Protein AF-A0A7S3BP45-F1 (afdb_monomer_lite)

Secondary structure (DSSP, 8-state):
--PPPP--EEE-SSSS-TTS-TTSSEEP---PPPPTTS-EEEEEET-SS-SSTT-EEEEEEEEEE--TT-S-SS-SS--EE-SS--EETT-----EEEEEEEE-SSTTTT-BBEEEEEEETT-S-----TT-SS--STT---S--EEEEEPPTT-SS----EEEETT-PBPTT---S----EEEEEPPP-TTS--

Foldseek 3Di:
DDDPDDWAEAEDDDLAAPLGDGQQAGWDDDDDDDPPQFAEKDKAKQDQAFPAPQKHFPGKGFWKAAQQADQDQPALETDGDHNNIDHDPVGRDTPHYIFFEAEDPAVLGLWRMMMTMIGHGPHPYDDDDPPDQDADDPPDHRRAGAFWWARDDPTHHHHDIDGHHNNNHHGPRIDSDPSRGGYIDGDDDDPPVVD

Radius of gyration: 17.21 Å; chains: 1; bounding box: 50×45×43 Å

Sequence (195 aa):
NNGGPFYPHKAIGGSADDGYVSNAGAVGCSVCAVPANSGAVYVQYGRGSCSDASSTTLYAGWVAGSHYSSEGGGFSTYPCMHPTPQYFTAISSPHSTMYGVEYERAPNSNFDAACSVCQRPAAMQTYVQWGRGSSCSNDHVTLYSGYAAAGGEGNAGRTEMVCVDHTHAGHASNDPANNNGGLFYPHKAIGGSAD

pLDDT: mean 83.54, std 14.3, range [37.78, 98.31]

Organism: NCBI:txid156174

Structure (mmCIF, N/CA/C/O backbone):
data_AF-A0A7S3BP45-F1
#
_entry.id   AF-A0A7S3BP45-F1
#
loop_
_atom_site.group_PDB
_atom_site.id
_atom_site.type_symbol
_atom_site.label_atom_id
_atom_site.label_alt_id
_atom_site.label_comp_id
_atom_site.label_asym_id
_atom_site.label_entity_id
_atom_site.label_seq_id
_atom_site.pdbx_PDB_ins_code
_atom_site.Cartn_x
_atom_site.Cartn_y
_atom_site.Cartn_z
_atom_site.occupancy
_atom_site.B_iso_or_equiv
_atom_site.auth_seq_id
_atom_site.auth_comp_id
_atom_site.auth_asym_id
_atom_site.auth_atom_id
_atom_site.pdbx_PDB_model_num
ATOM 1 N N . ASN A 1 1 ? 4.946 -30.274 -22.712 1.00 37.78 1 ASN A N 1
ATOM 2 C CA . ASN A 1 1 ? 4.609 -29.875 -21.329 1.00 37.78 1 ASN A CA 1
ATOM 3 C C . ASN A 1 1 ? 5.016 -28.426 -21.117 1.00 37.78 1 ASN A C 1
ATOM 5 O O . ASN A 1 1 ? 6.120 -28.182 -20.659 1.00 37.78 1 ASN A O 1
ATOM 9 N N . ASN A 1 2 ? 4.155 -27.478 -21.500 1.00 43.94 2 ASN A N 1
ATOM 10 C CA . ASN A 1 2 ? 4.385 -26.041 -21.314 1.00 43.94 2 ASN A CA 1
ATOM 11 C C . ASN A 1 2 ? 3.571 -25.575 -20.102 1.00 43.94 2 ASN A C 1
ATOM 13 O O . ASN A 1 2 ? 2.448 -25.103 -20.254 1.00 43.94 2 ASN A O 1
ATOM 17 N N . GLY A 1 3 ? 4.099 -25.794 -18.898 1.00 41.94 3 GLY A N 1
ATOM 18 C CA . GLY A 1 3 ? 3.599 -25.108 -17.706 1.00 41.94 3 GLY A CA 1
ATOM 19 C C . GLY A 1 3 ? 4.133 -23.676 -17.692 1.00 41.94 3 GLY A C 1
ATOM 20 O O . GLY A 1 3 ? 5.276 -23.457 -18.093 1.00 41.94 3 GLY A O 1
ATOM 21 N N . GLY A 1 4 ? 3.320 -22.705 -17.268 1.00 47.38 4 GLY A N 1
ATOM 22 C CA . GLY A 1 4 ? 3.773 -21.322 -17.105 1.00 47.38 4 GLY A CA 1
ATOM 23 C C . GLY A 1 4 ? 4.951 -21.261 -16.119 1.00 47.38 4 GLY A C 1
ATOM 24 O O . GLY A 1 4 ? 4.836 -21.822 -15.027 1.00 47.38 4 GLY A O 1
ATOM 25 N N . PRO A 1 5 ? 6.093 -20.656 -16.484 1.00 55.59 5 PRO A N 1
ATOM 26 C CA . PRO A 1 5 ? 7.254 -20.620 -15.606 1.00 55.59 5 PRO A CA 1
ATOM 27 C C . PRO A 1 5 ? 7.033 -19.658 -14.425 1.00 55.59 5 PRO A C 1
ATOM 29 O O . PRO A 1 5 ? 6.575 -18.532 -14.608 1.00 55.59 5 PRO A O 1
ATOM 32 N N . PHE A 1 6 ? 7.383 -20.100 -13.213 1.00 55.75 6 PHE A N 1
ATOM 33 C CA . PHE A 1 6 ? 7.411 -19.267 -12.006 1.00 55.75 6 PHE A CA 1
ATOM 34 C C . PHE A 1 6 ? 8.813 -18.689 -11.807 1.00 55.75 6 PHE A C 1
ATOM 36 O O . PHE A 1 6 ? 9.791 -19.439 -11.801 1.00 55.75 6 PHE A O 1
ATOM 43 N N . TYR A 1 7 ? 8.911 -17.371 -11.611 1.00 59.41 7 TYR A N 1
ATOM 44 C CA . TYR A 1 7 ? 10.184 -16.679 -11.411 1.00 59.41 7 TYR A CA 1
ATOM 45 C C . TYR A 1 7 ? 10.178 -15.831 -10.134 1.00 59.41 7 TYR A C 1
ATOM 47 O O . TYR A 1 7 ? 9.187 -15.160 -9.857 1.00 59.41 7 TYR A O 1
ATOM 55 N N . PRO A 1 8 ? 11.290 -15.807 -9.384 1.00 61.62 8 PRO A N 1
ATOM 56 C CA . PRO A 1 8 ? 11.461 -14.916 -8.243 1.00 61.62 8 PRO A CA 1
ATOM 57 C C . PRO A 1 8 ? 11.594 -13.452 -8.688 1.00 61.62 8 PRO A C 1
ATOM 59 O O . PRO A 1 8 ? 12.102 -13.168 -9.781 1.00 61.62 8 PRO A O 1
ATOM 62 N N . HIS A 1 9 ? 11.164 -12.533 -7.819 1.00 57.44 9 HIS A N 1
ATOM 63 C CA . HIS A 1 9 ? 11.091 -11.101 -8.110 1.00 57.44 9 HIS A CA 1
ATOM 64 C C . HIS A 1 9 ? 12.309 -10.323 -7.599 1.00 57.44 9 HIS A C 1
ATOM 66 O O . HIS A 1 9 ? 12.787 -10.571 -6.493 1.00 57.44 9 HIS A O 1
ATOM 72 N N . LYS A 1 10 ? 12.758 -9.326 -8.362 1.00 64.75 10 LYS A N 1
ATOM 73 C CA . LYS A 1 10 ? 13.627 -8.229 -7.910 1.00 64.75 10 LYS A CA 1
ATOM 74 C C . LYS A 1 10 ? 12.865 -6.913 -7.924 1.00 64.75 10 LYS A C 1
ATOM 76 O O . LYS A 1 10 ? 11.970 -6.745 -8.743 1.00 64.75 10 LYS A O 1
ATOM 81 N N . ALA A 1 11 ? 13.259 -5.966 -7.086 1.00 60.81 11 ALA A N 1
ATOM 82 C CA . ALA A 1 11 ? 12.853 -4.575 -7.256 1.00 60.81 11 ALA A CA 1
ATOM 83 C C . ALA A 1 11 ? 13.803 -3.871 -8.237 1.00 60.81 11 ALA A C 1
ATOM 85 O O . ALA A 1 11 ? 15.011 -4.135 -8.235 1.00 60.81 11 ALA A O 1
ATOM 86 N N . ILE A 1 12 ? 13.259 -3.005 -9.089 1.00 59.34 12 ILE A N 1
ATOM 87 C CA . ILE A 1 12 ? 14.038 -2.066 -9.904 1.00 59.34 12 ILE A CA 1
ATOM 88 C C . ILE A 1 12 ? 13.757 -0.654 -9.381 1.00 59.34 12 ILE A C 1
ATOM 90 O O . ILE A 1 12 ? 12.609 -0.340 -9.082 1.00 59.34 12 ILE A O 1
ATOM 94 N N . GLY A 1 13 ? 14.814 0.154 -9.238 1.00 55.78 13 GLY A N 1
ATOM 95 C CA . GLY A 1 13 ? 14.711 1.552 -8.806 1.00 55.78 13 GLY A CA 1
ATOM 96 C C . GLY A 1 13 ? 13.932 2.424 -9.799 1.00 55.78 13 GLY A C 1
ATOM 97 O O . GLY A 1 13 ? 13.721 2.029 -10.946 1.00 55.78 13 GLY A O 1
ATOM 98 N N . GLY A 1 14 ? 13.506 3.600 -9.346 1.00 62.25 14 GLY A N 1
ATOM 99 C CA . GLY A 1 14 ? 12.509 4.450 -10.002 1.00 62.25 14 GLY A CA 1
ATOM 100 C C . GLY A 1 14 ? 11.419 4.750 -8.979 1.00 62.25 14 GLY A C 1
ATOM 101 O O . GLY A 1 14 ? 11.746 5.193 -7.889 1.00 62.25 14 GLY A O 1
ATOM 102 N N . SER A 1 15 ? 10.171 4.377 -9.265 1.00 56.12 15 SER A N 1
ATOM 103 C CA . SER A 1 15 ? 9.034 4.510 -8.337 1.00 56.12 15 SER A CA 1
ATOM 104 C C . SER A 1 15 ? 9.069 3.577 -7.110 1.00 56.12 15 SER A C 1
ATOM 106 O O . SER A 1 15 ? 8.154 3.564 -6.290 1.00 56.12 15 SER A O 1
ATOM 108 N N . ALA A 1 16 ? 10.089 2.721 -6.998 1.00 59.88 16 ALA A N 1
ATOM 109 C CA . ALA A 1 16 ? 10.316 1.892 -5.818 1.00 59.88 16 ALA A CA 1
ATOM 110 C C . ALA A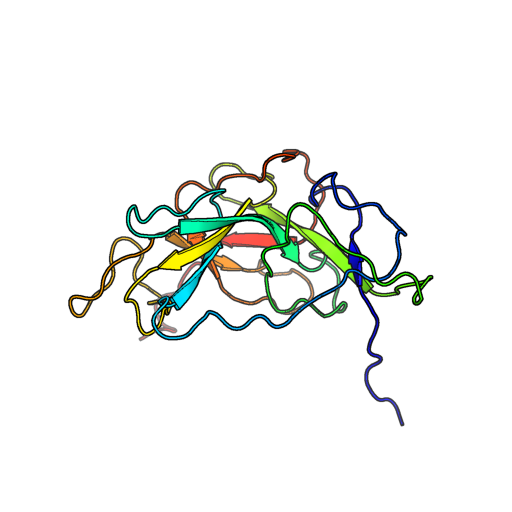 1 16 ? 11.196 2.643 -4.813 1.00 59.88 16 ALA A C 1
ATOM 112 O O . ALA A 1 16 ? 12.146 3.308 -5.214 1.00 59.88 16 ALA A O 1
ATOM 113 N N . ASP A 1 17 ? 10.934 2.467 -3.515 1.00 68.00 17 ASP A N 1
ATOM 114 C CA . ASP A 1 17 ? 11.706 3.135 -2.463 1.00 68.00 17 ASP A CA 1
ATOM 115 C C . ASP A 1 17 ? 13.218 2.861 -2.560 1.00 68.00 17 ASP A C 1
ATOM 117 O O . ASP A 1 17 ? 13.637 1.717 -2.753 1.00 68.00 17 ASP A O 1
ATOM 121 N N . ASP A 1 18 ? 14.032 3.902 -2.355 1.00 67.12 18 ASP A N 1
ATOM 122 C CA . ASP A 1 18 ? 15.502 3.866 -2.447 1.00 67.12 18 ASP A CA 1
ATOM 123 C C . ASP A 1 18 ? 16.178 2.823 -1.533 1.00 67.12 18 ASP A C 1
ATOM 125 O O . ASP A 1 18 ? 17.327 2.434 -1.762 1.00 67.12 18 ASP A O 1
ATOM 129 N N . GLY A 1 19 ? 15.484 2.321 -0.503 1.00 66.94 19 GLY A N 1
ATOM 130 C CA . GLY A 1 19 ? 15.935 1.187 0.304 1.00 66.94 19 GLY A CA 1
ATOM 131 C C . GLY A 1 19 ? 16.028 -0.133 -0.478 1.00 66.94 19 GLY A C 1
ATOM 132 O O . GLY A 1 19 ? 16.655 -1.094 -0.012 1.00 66.94 19 GLY A O 1
ATOM 133 N N . TYR A 1 20 ? 15.436 -0.205 -1.673 1.00 78.00 20 TYR A N 1
ATOM 134 C CA . TYR A 1 20 ? 15.461 -1.374 -2.539 1.00 78.00 20 TYR A CA 1
ATOM 135 C C . TYR A 1 20 ? 16.639 -1.347 -3.518 1.00 78.00 20 TYR A C 1
ATOM 137 O O . TYR A 1 20 ? 16.636 -0.684 -4.552 1.00 78.00 20 TYR A O 1
ATOM 145 N N . VAL A 1 21 ? 17.658 -2.153 -3.222 1.00 71.94 21 VAL A N 1
ATOM 146 C CA . VAL A 1 21 ? 18.857 -2.264 -4.052 1.00 71.94 21 VAL A CA 1
ATOM 147 C C . VAL A 1 21 ? 18.589 -3.178 -5.245 1.00 71.94 21 VAL A C 1
ATOM 149 O O . VAL A 1 21 ? 18.289 -4.369 -5.100 1.00 71.94 21 VAL A O 1
ATOM 152 N N . SER A 1 22 ? 18.758 -2.634 -6.450 1.00 65.12 22 SER A N 1
ATOM 153 C CA . SER A 1 22 ? 18.695 -3.429 -7.677 1.00 65.12 22 SER A CA 1
ATOM 154 C C . SER A 1 22 ? 19.741 -4.559 -7.664 1.00 65.12 22 SER A C 1
ATOM 156 O O . SER A 1 22 ? 20.892 -4.368 -7.281 1.00 65.12 22 SER A O 1
ATOM 158 N N . ASN A 1 23 ? 19.339 -5.761 -8.092 1.00 65.00 23 ASN A N 1
ATOM 159 C CA . ASN A 1 23 ? 20.187 -6.965 -8.174 1.00 65.00 23 ASN A CA 1
ATOM 160 C C . ASN A 1 23 ? 20.722 -7.526 -6.832 1.00 65.00 23 ASN A C 1
ATOM 162 O O . ASN A 1 23 ? 21.659 -8.321 -6.844 1.00 65.00 23 ASN A O 1
ATOM 166 N N . ALA A 1 24 ? 20.109 -7.202 -5.687 1.00 71.81 24 ALA A N 1
ATOM 167 C CA . ALA A 1 24 ? 20.471 -7.772 -4.377 1.00 71.81 24 ALA A CA 1
ATOM 168 C C . ALA A 1 24 ? 20.013 -9.236 -4.147 1.00 71.81 24 ALA A C 1
ATOM 170 O O . ALA A 1 24 ? 20.259 -9.814 -3.088 1.00 71.81 24 ALA A O 1
ATOM 171 N N . GLY A 1 25 ? 19.358 -9.848 -5.137 1.00 80.62 25 GLY A N 1
ATOM 172 C CA . GLY A 1 25 ? 18.754 -11.180 -5.065 1.00 80.62 25 GLY A CA 1
ATOM 173 C C . GLY A 1 25 ? 17.228 -11.120 -5.128 1.00 80.62 25 GLY A C 1
ATOM 174 O O . GLY A 1 25 ? 16.651 -10.083 -5.463 1.00 80.62 25 GLY A O 1
ATOM 175 N N . ALA A 1 26 ? 16.565 -12.238 -4.834 1.00 84.75 26 ALA A N 1
ATOM 176 C CA . ALA A 1 26 ? 15.106 -12.279 -4.786 1.00 84.75 26 ALA A CA 1
ATOM 177 C C . ALA A 1 26 ? 14.578 -11.521 -3.559 1.00 84.75 26 ALA A C 1
ATOM 179 O O . ALA A 1 26 ? 15.075 -11.729 -2.452 1.00 84.75 26 ALA A O 1
ATOM 180 N N . VAL A 1 27 ? 13.562 -10.674 -3.730 1.00 86.00 27 VAL A N 1
ATOM 181 C CA . VAL A 1 27 ? 12.900 -10.010 -2.597 1.00 86.00 27 VAL A CA 1
ATOM 182 C C . VAL A 1 27 ? 12.173 -11.056 -1.754 1.00 86.00 27 VAL A C 1
ATOM 184 O O . VAL A 1 27 ? 11.429 -11.885 -2.279 1.00 86.00 27 VAL A O 1
ATOM 187 N N . GLY A 1 28 ? 12.425 -11.038 -0.446 1.00 88.31 28 GLY A N 1
ATOM 188 C CA . GLY A 1 28 ? 11.827 -11.964 0.505 1.00 88.31 28 GLY A CA 1
ATOM 189 C C . GLY A 1 28 ? 10.359 -11.653 0.792 1.00 88.31 28 GLY A C 1
ATOM 190 O O . GLY A 1 28 ? 9.901 -10.518 0.673 1.00 88.31 28 GLY A O 1
ATOM 191 N N . CYS A 1 29 ? 9.627 -12.674 1.226 1.00 90.88 29 CYS A N 1
ATOM 192 C CA . CYS A 1 29 ? 8.276 -12.542 1.751 1.00 90.88 29 CYS A CA 1
ATOM 193 C C . CYS A 1 29 ? 8.121 -13.398 3.013 1.00 90.88 29 CYS A C 1
ATOM 195 O O . CYS A 1 29 ? 8.890 -14.326 3.267 1.00 90.88 29 CYS A O 1
ATOM 197 N N . SER A 1 30 ? 7.138 -13.069 3.842 1.00 94.19 30 SER A N 1
ATOM 198 C CA . SER A 1 30 ? 6.780 -13.852 5.023 1.00 94.19 3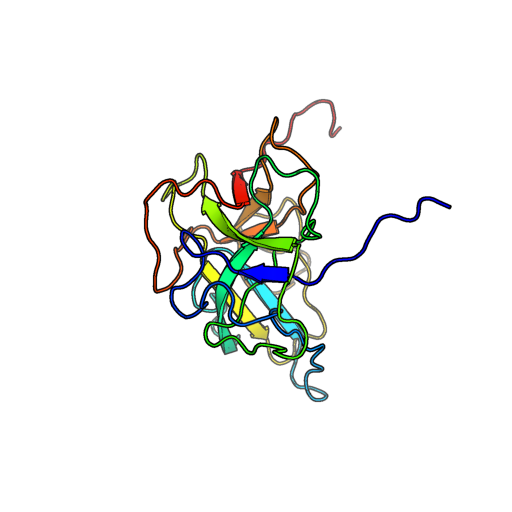0 SER A CA 1
ATOM 199 C C . SER A 1 30 ? 5.278 -13.764 5.240 1.00 94.19 30 SER A C 1
ATOM 201 O O . SER A 1 30 ? 4.690 -12.693 5.107 1.00 94.19 30 SER A O 1
ATOM 203 N N . VAL A 1 31 ? 4.657 -14.896 5.562 1.00 94.25 31 VAL A N 1
ATOM 204 C CA . VAL A 1 31 ? 3.253 -14.938 5.974 1.00 94.25 31 VAL A CA 1
ATOM 205 C C . VAL A 1 31 ? 3.225 -14.791 7.488 1.00 94.25 31 VAL A C 1
ATOM 207 O O . VAL A 1 31 ? 3.692 -15.671 8.210 1.00 94.25 31 VAL A O 1
ATOM 210 N N . CYS A 1 32 ? 2.707 -13.664 7.962 1.00 94.31 32 CYS A N 1
ATOM 211 C CA . CYS A 1 32 ? 2.688 -13.327 9.380 1.00 94.31 32 CYS A CA 1
ATOM 212 C C . CYS A 1 32 ? 1.288 -13.539 9.962 1.00 94.31 32 CYS A C 1
ATOM 214 O O . CYS A 1 32 ? 0.294 -13.119 9.372 1.00 94.31 32 CYS A O 1
ATOM 216 N N . ALA A 1 33 ? 1.217 -14.145 11.146 1.00 93.75 33 ALA A N 1
ATOM 217 C CA . ALA A 1 33 ? -0.000 -14.196 11.947 1.00 93.75 33 ALA A CA 1
ATOM 218 C C . ALA A 1 33 ? 0.059 -13.123 13.039 1.00 93.75 33 ALA A C 1
ATOM 220 O O . ALA A 1 33 ? 1.094 -12.946 13.684 1.00 93.75 33 ALA A O 1
ATOM 221 N N . VAL A 1 34 ? -1.055 -12.430 13.273 1.00 93.12 34 VAL A N 1
ATOM 222 C CA . VAL A 1 34 ? -1.188 -11.570 14.454 1.00 93.12 34 VAL A CA 1
ATOM 223 C C . VAL A 1 34 ? -1.423 -12.421 15.705 1.00 93.12 34 VAL A C 1
ATOM 225 O O . VAL A 1 34 ? -2.083 -13.461 15.612 1.00 93.12 34 VAL A O 1
ATOM 228 N N . PRO A 1 35 ? -0.922 -12.014 16.888 1.00 92.81 35 PRO A N 1
ATOM 229 C CA . PRO A 1 35 ? -1.214 -12.733 18.122 1.00 92.81 35 PRO A CA 1
ATOM 230 C C . PRO A 1 35 ? -2.721 -12.764 18.409 1.00 92.81 35 PRO A C 1
ATOM 232 O O . PRO A 1 35 ? -3.465 -11.846 18.045 1.00 92.81 35 PRO A O 1
ATOM 235 N N . ALA A 1 36 ? -3.176 -13.807 19.107 1.00 91.69 36 ALA A N 1
ATOM 236 C CA . ALA A 1 36 ? -4.581 -13.945 19.482 1.00 91.69 36 ALA A CA 1
ATOM 237 C C . ALA A 1 36 ? -5.097 -12.682 20.196 1.00 91.69 36 ALA A C 1
ATOM 239 O O . ALA A 1 36 ? -4.387 -12.080 21.002 1.00 91.69 36 ALA A O 1
ATOM 240 N N . ASN A 1 37 ? -6.338 -12.287 19.898 1.00 90.50 37 ASN A N 1
ATOM 241 C CA . ASN A 1 37 ? -7.011 -11.113 20.472 1.00 90.50 37 ASN A CA 1
ATOM 242 C C . ASN A 1 37 ? -6.340 -9.754 20.188 1.00 90.50 37 ASN A C 1
ATOM 244 O O . ASN A 1 37 ? -6.695 -8.758 20.813 1.00 90.50 37 ASN A O 1
ATOM 248 N N . SER A 1 38 ? -5.411 -9.678 19.230 1.00 93.12 38 SER A N 1
ATOM 249 C CA . SER A 1 38 ? -4.728 -8.419 18.893 1.00 93.12 38 SER A CA 1
ATOM 250 C C . SER A 1 38 ? -5.483 -7.556 17.872 1.00 93.12 38 SER A C 1
ATOM 252 O O . SER A 1 38 ? -5.073 -6.430 17.593 1.00 93.12 38 SER A O 1
ATOM 254 N N . GLY A 1 39 ? -6.605 -8.050 17.343 1.00 95.12 39 GLY A N 1
ATOM 255 C CA . GLY A 1 39 ? -7.414 -7.369 16.335 1.00 95.12 39 GLY A CA 1
ATOM 256 C C . GLY A 1 39 ? -7.119 -7.837 14.909 1.00 95.12 39 GLY A C 1
ATOM 257 O O . GLY A 1 39 ? -6.590 -8.930 14.711 1.00 95.12 39 GLY A O 1
ATOM 258 N N . ALA A 1 40 ? -7.455 -7.005 13.923 1.00 96.12 40 ALA A N 1
ATOM 259 C CA . ALA A 1 40 ? -7.340 -7.329 12.502 1.00 96.12 40 ALA A CA 1
ATOM 260 C C . ALA A 1 40 ? -6.392 -6.366 11.777 1.00 96.12 40 ALA A C 1
ATOM 262 O O . ALA A 1 40 ? -6.257 -5.201 12.158 1.00 96.12 40 ALA A O 1
ATOM 263 N N . VAL A 1 41 ? -5.743 -6.863 10.722 1.00 97.38 41 VAL A N 1
ATOM 264 C CA . VAL A 1 41 ? -4.811 -6.091 9.889 1.00 97.38 41 VAL A CA 1
ATOM 265 C C . VAL A 1 41 ? -5.490 -5.677 8.590 1.00 97.38 41 VAL A C 1
ATOM 267 O O . VAL A 1 41 ? -6.315 -6.410 8.047 1.00 97.38 41 VAL A O 1
ATOM 270 N N . TYR A 1 42 ? -5.157 -4.492 8.096 1.00 97.44 42 TYR A N 1
ATOM 271 C CA . TYR A 1 42 ? -5.562 -4.013 6.781 1.00 97.44 42 TYR A CA 1
ATOM 272 C C . TYR A 1 42 ? -4.457 -3.168 6.150 1.00 97.44 42 TYR A C 1
ATOM 274 O O . TYR A 1 42 ? -3.582 -2.649 6.842 1.00 97.44 42 TYR A O 1
ATOM 282 N N . VAL A 1 43 ? -4.509 -3.033 4.827 1.00 97.69 43 VAL A N 1
ATOM 283 C CA . VAL A 1 43 ? -3.653 -2.112 4.078 1.00 97.69 43 VAL A CA 1
ATOM 284 C C . VAL A 1 43 ? -4.447 -0.845 3.788 1.00 97.69 43 VAL A C 1
ATOM 286 O O . VAL A 1 43 ? -5.600 -0.906 3.349 1.00 97.69 43 VAL A O 1
ATOM 289 N N . GLN A 1 44 ? -3.829 0.301 4.037 1.00 97.88 44 GLN A N 1
ATOM 290 C CA . GLN A 1 44 ? -4.334 1.599 3.631 1.00 97.88 44 GLN A CA 1
ATOM 291 C C . GLN A 1 44 ? -3.448 2.142 2.512 1.00 97.88 44 GLN A C 1
ATOM 293 O O . GLN A 1 44 ? -2.294 2.505 2.742 1.00 97.88 44 GLN A O 1
ATOM 298 N N . TYR A 1 45 ? -3.987 2.158 1.295 1.00 97.44 45 TYR A N 1
ATOM 299 C CA . TYR A 1 45 ? -3.305 2.690 0.118 1.00 97.44 45 TYR A CA 1
ATOM 300 C C . TYR A 1 45 ? -3.433 4.210 0.071 1.00 97.44 45 TYR A C 1
ATOM 302 O O . TYR A 1 45 ? -4.463 4.767 0.441 1.00 97.44 45 TYR A O 1
ATOM 310 N N . GLY A 1 46 ? -2.383 4.877 -0.387 1.00 95.69 46 GLY A N 1
ATOM 311 C CA . GLY A 1 46 ? -2.295 6.327 -0.497 1.00 95.69 46 GLY A CA 1
ATOM 312 C C . GLY A 1 46 ? -2.149 7.083 0.804 1.00 95.69 46 GLY A C 1
ATOM 313 O O . GLY A 1 46 ? -2.493 8.261 0.876 1.00 95.69 46 GLY A O 1
ATOM 314 N N . ARG A 1 47 ? -1.590 6.425 1.824 1.00 95.88 47 ARG A N 1
ATOM 315 C CA . ARG A 1 47 ? -1.220 7.075 3.077 1.00 95.88 47 ARG A CA 1
ATOM 316 C C . ARG A 1 47 ? -0.049 6.381 3.763 1.00 95.88 47 ARG A C 1
ATOM 318 O O . ARG A 1 47 ? -0.037 5.160 3.886 1.00 95.88 47 ARG A O 1
ATOM 325 N N . GLY A 1 48 ? 0.898 7.173 4.270 1.00 95.50 48 GLY A N 1
ATOM 326 C CA . GLY A 1 48 ? 2.054 6.697 5.044 1.00 95.50 48 GLY A CA 1
ATOM 327 C C . GLY A 1 48 ? 1.776 6.437 6.533 1.00 95.50 48 GLY A C 1
ATOM 328 O O . GLY A 1 48 ? 2.707 6.220 7.299 1.00 95.50 48 GLY A O 1
ATOM 329 N N . SER A 1 49 ? 0.521 6.502 6.976 1.00 96.81 49 SER A N 1
ATOM 330 C CA . SER A 1 49 ? 0.099 6.168 8.340 1.00 96.81 49 SER A CA 1
ATOM 331 C C . SER A 1 49 ? -1.401 5.882 8.386 1.00 96.81 49 SER A C 1
ATOM 333 O O . SER A 1 49 ? -2.157 6.366 7.541 1.00 96.81 49 SER A O 1
ATOM 335 N N . CYS A 1 50 ? -1.842 5.120 9.387 1.00 97.81 50 CYS A N 1
ATOM 336 C CA . CYS A 1 50 ? -3.258 4.788 9.552 1.00 97.81 50 CYS A CA 1
ATOM 337 C C . CYS A 1 50 ? -4.101 6.044 9.808 1.00 97.81 50 CYS A C 1
ATOM 339 O O . CYS A 1 50 ? -3.784 6.834 10.697 1.00 97.81 50 CYS A O 1
ATOM 341 N N . SER A 1 51 ? -5.192 6.218 9.055 1.00 96.81 51 SER A N 1
ATOM 342 C CA . SER A 1 51 ? -6.135 7.329 9.281 1.00 96.81 51 SER A CA 1
ATOM 343 C C . SER A 1 51 ? -6.990 7.130 10.532 1.00 96.81 51 SER A C 1
ATOM 345 O O . SER A 1 51 ? -7.312 8.102 11.214 1.00 96.81 51 SER A O 1
ATOM 347 N N . ASP A 1 52 ? -7.364 5.887 10.842 1.00 96.75 52 ASP A N 1
ATOM 348 C CA . ASP A 1 52 ? -8.116 5.572 12.054 1.00 96.75 52 ASP A CA 1
ATOM 349 C C . ASP A 1 52 ? -7.239 5.750 13.298 1.00 96.75 52 ASP A C 1
ATOM 351 O O . ASP A 1 52 ? -6.234 5.063 13.472 1.00 96.75 52 ASP A O 1
ATOM 355 N N . ALA A 1 53 ? -7.662 6.632 14.204 1.00 95.81 53 ALA A N 1
ATOM 356 C CA . ALA A 1 53 ? -6.918 6.958 15.421 1.00 95.81 53 ALA A CA 1
ATOM 357 C C . ALA A 1 53 ? -6.784 5.777 16.399 1.00 95.81 53 ALA A C 1
ATOM 359 O O . ALA A 1 53 ? -5.914 5.789 17.266 1.00 95.81 53 ALA A O 1
ATOM 360 N N . SER A 1 54 ? -7.653 4.767 16.287 1.00 96.81 54 SER A N 1
ATOM 361 C CA . SER A 1 54 ? -7.560 3.543 17.091 1.00 96.81 54 SER A CA 1
ATOM 362 C C . SER A 1 54 ? -6.645 2.487 16.466 1.00 96.81 54 SER A C 1
ATOM 364 O O . SER A 1 54 ? -6.386 1.465 17.101 1.00 96.81 54 SER A O 1
ATOM 366 N N . SER A 1 55 ? -6.173 2.696 15.238 1.00 97.81 55 SER A N 1
ATOM 367 C CA . SER A 1 55 ? -5.291 1.773 14.534 1.00 97.81 55 SER A CA 1
ATOM 368 C C . SER A 1 55 ? -3.831 2.132 14.767 1.00 97.81 55 SER A C 1
ATOM 370 O O . SER A 1 55 ? -3.442 3.296 14.794 1.00 97.81 55 SER A O 1
ATOM 372 N N . THR A 1 56 ? -2.993 1.111 14.914 1.00 97.62 56 THR A N 1
ATOM 373 C CA . THR A 1 56 ? -1.539 1.274 14.991 1.00 97.62 56 THR A CA 1
ATOM 374 C C . THR A 1 56 ? -0.926 1.010 13.623 1.00 97.62 56 THR A C 1
ATOM 376 O O . THR A 1 56 ? -1.225 -0.005 12.994 1.00 97.62 56 THR A O 1
ATOM 379 N N . THR A 1 57 ? -0.054 1.913 13.169 1.00 98.06 57 THR A N 1
ATOM 380 C CA . THR A 1 57 ? 0.750 1.691 11.959 1.00 98.06 57 THR A CA 1
ATOM 381 C C . THR A 1 57 ? 1.843 0.681 12.287 1.00 98.06 57 THR A C 1
ATOM 383 O O . THR A 1 57 ? 2.703 0.963 13.117 1.00 98.06 57 THR A O 1
ATOM 386 N N . LEU A 1 58 ? 1.796 -0.496 11.661 1.00 97.00 58 LEU A N 1
ATOM 387 C CA . LEU A 1 58 ? 2.832 -1.523 11.798 1.00 97.00 58 LEU A CA 1
ATOM 388 C C . LEU A 1 58 ? 4.073 -1.144 10.993 1.00 97.00 58 LEU A C 1
ATOM 390 O O . LEU A 1 58 ? 5.188 -1.221 11.498 1.00 97.00 58 LEU A O 1
ATOM 394 N N . TYR A 1 59 ? 3.862 -0.708 9.752 1.00 96.94 59 TYR A N 1
ATOM 395 C CA . TYR A 1 59 ? 4.877 -0.075 8.920 1.00 96.94 59 TYR A CA 1
ATOM 396 C C . TYR A 1 59 ? 4.222 0.784 7.837 1.00 96.94 59 TYR A C 1
ATOM 398 O O . TYR A 1 59 ? 3.064 0.575 7.463 1.00 96.94 59 TYR A O 1
ATOM 406 N N . ALA A 1 60 ? 4.992 1.745 7.338 1.00 96.25 60 ALA A N 1
ATOM 407 C CA . ALA A 1 60 ? 4.678 2.552 6.171 1.00 96.25 60 ALA A CA 1
ATOM 408 C C . ALA A 1 60 ? 5.657 2.201 5.055 1.00 96.25 60 ALA A C 1
ATOM 410 O O . ALA A 1 60 ? 6.827 1.951 5.333 1.00 96.25 60 ALA A O 1
ATOM 411 N N . GLY A 1 61 ? 5.189 2.184 3.818 1.00 95.06 61 GLY A N 1
ATOM 412 C CA . GLY A 1 61 ? 5.983 1.756 2.681 1.00 95.06 61 GLY A CA 1
ATOM 413 C C . GLY A 1 61 ? 5.455 2.296 1.365 1.00 95.06 61 GLY A C 1
ATOM 414 O O . GLY A 1 61 ? 4.761 3.314 1.322 1.00 95.06 61 GLY A O 1
ATOM 415 N N . TRP A 1 62 ? 5.791 1.583 0.300 1.00 93.25 62 TRP A N 1
ATOM 416 C CA . TRP A 1 62 ? 5.423 1.904 -1.072 1.00 93.25 62 TRP A CA 1
ATOM 417 C C . TRP A 1 62 ? 4.608 0.765 -1.677 1.00 93.25 62 TRP A C 1
ATOM 419 O O . TRP A 1 62 ? 4.721 -0.396 -1.269 1.00 93.25 62 TRP A O 1
ATOM 429 N N . VAL A 1 63 ? 3.753 1.100 -2.633 1.00 93.06 63 VAL A N 1
ATOM 430 C CA . VAL A 1 63 ? 2.927 0.113 -3.325 1.00 93.06 63 VAL A CA 1
ATOM 431 C C . VAL A 1 63 ? 3.716 -0.464 -4.491 1.00 93.06 63 VAL A C 1
ATOM 433 O O . VAL A 1 63 ? 4.157 0.289 -5.355 1.00 93.06 63 VAL A O 1
ATOM 436 N N . ALA A 1 64 ? 3.859 -1.788 -4.546 1.00 90.06 64 ALA A N 1
ATOM 437 C CA . ALA A 1 64 ? 4.460 -2.451 -5.700 1.00 90.06 64 ALA A CA 1
ATOM 438 C C . ALA A 1 64 ? 3.407 -2.959 -6.693 1.00 90.06 64 ALA A C 1
ATOM 440 O O . ALA A 1 64 ? 2.285 -3.304 -6.327 1.00 90.06 64 ALA A O 1
ATOM 441 N N . GLY A 1 65 ? 3.802 -3.038 -7.958 1.00 86.75 65 GLY A N 1
ATOM 442 C CA . GLY A 1 65 ? 3.024 -3.591 -9.057 1.00 86.75 65 GLY A CA 1
ATOM 443 C C . GLY A 1 65 ? 3.914 -4.025 -10.222 1.00 86.75 65 GLY A C 1
ATOM 444 O O . GLY A 1 65 ? 5.147 -3.963 -10.163 1.00 86.75 65 GLY A O 1
ATOM 445 N N . SER A 1 66 ? 3.287 -4.491 -11.298 1.00 83.19 66 SER A N 1
ATOM 446 C CA . SER A 1 66 ? 3.959 -4.734 -12.577 1.00 83.19 66 SER A CA 1
ATOM 447 C C . SER A 1 66 ? 4.030 -3.454 -13.405 1.00 83.19 66 SER A C 1
ATOM 449 O O . SER A 1 66 ? 3.123 -2.630 -13.339 1.00 83.19 66 SER A O 1
ATOM 451 N N . HIS A 1 67 ? 5.055 -3.331 -14.251 1.00 83.75 67 HIS A N 1
ATOM 452 C CA . HIS A 1 67 ? 5.112 -2.273 -15.261 1.00 83.75 67 HIS A CA 1
ATOM 453 C C . HIS A 1 67 ? 3.848 -2.290 -16.127 1.00 83.75 67 HIS A C 1
ATOM 455 O O . HIS A 1 67 ? 3.414 -3.363 -16.554 1.00 83.75 67 HIS A O 1
ATOM 461 N N . TYR A 1 68 ? 3.291 -1.118 -16.427 1.00 80.19 68 TYR A N 1
ATOM 462 C CA . TYR A 1 68 ? 1.992 -0.971 -17.097 1.00 80.19 68 TYR A CA 1
ATOM 463 C C . TYR A 1 68 ? 1.872 -1.678 -18.460 1.00 80.19 68 TYR A C 1
ATOM 465 O O . TYR A 1 68 ? 0.765 -1.971 -18.906 1.00 80.19 68 TYR A O 1
ATOM 473 N N . SER A 1 69 ? 2.992 -1.951 -19.135 1.00 83.62 69 SER A N 1
ATOM 474 C CA . SER A 1 69 ? 3.040 -2.667 -20.420 1.00 83.62 69 SER A CA 1
ATOM 475 C C . SER A 1 69 ? 3.514 -4.127 -20.330 1.00 83.62 69 SER A C 1
ATOM 477 O O . SER A 1 69 ? 3.717 -4.770 -21.358 1.00 83.62 69 SER A O 1
ATOM 479 N N . SER A 1 70 ? 3.697 -4.676 -19.124 1.00 77.56 70 SER A N 1
ATOM 480 C CA . SER A 1 70 ? 4.115 -6.071 -18.930 1.00 77.56 70 SER A CA 1
ATOM 481 C C . SER A 1 70 ? 2.921 -7.013 -18.743 1.00 77.56 70 SER A C 1
ATOM 483 O O . SER A 1 70 ? 2.124 -6.843 -17.832 1.00 77.56 70 SER A O 1
ATOM 485 N N . GLU A 1 71 ? 2.836 -8.072 -19.553 1.00 70.69 71 GLU A N 1
ATOM 486 C CA . GLU A 1 71 ? 1.792 -9.116 -19.455 1.00 70.69 71 GLU A CA 1
ATOM 487 C C . GLU A 1 71 ? 2.133 -10.247 -18.458 1.00 70.69 71 GLU A C 1
ATOM 489 O O . GLU A 1 71 ? 1.389 -11.219 -18.318 1.00 70.69 71 GLU A O 1
ATOM 494 N N . GLY A 1 72 ? 3.265 -10.145 -17.755 1.00 59.97 72 GLY A N 1
ATOM 495 C CA . GLY A 1 72 ? 3.767 -11.156 -16.826 1.00 59.97 72 GLY A CA 1
ATOM 496 C C . GLY A 1 72 ? 4.587 -10.548 -15.690 1.00 59.97 72 GLY A C 1
ATOM 497 O O . GLY A 1 72 ? 4.902 -9.363 -15.694 1.00 59.97 72 GLY A O 1
ATOM 498 N N . GLY A 1 73 ? 4.941 -11.373 -14.702 1.00 57.81 73 GLY A N 1
ATOM 499 C CA . GLY A 1 73 ? 5.676 -10.931 -13.513 1.00 57.81 73 GLY A CA 1
ATOM 500 C C . GLY A 1 73 ? 4.877 -10.930 -12.209 1.00 57.81 73 GLY A C 1
ATOM 501 O O . GLY A 1 73 ? 5.293 -10.302 -1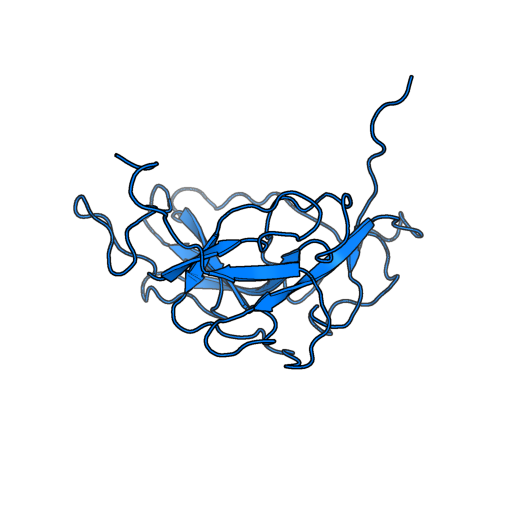1.247 1.00 57.81 73 GLY A O 1
ATOM 502 N N . GLY A 1 74 ? 3.763 -11.666 -12.156 1.00 54.22 74 GLY A N 1
ATOM 503 C CA . GLY A 1 74 ? 3.166 -12.172 -10.912 1.00 54.22 74 GLY A CA 1
ATOM 504 C C . GLY A 1 74 ? 2.306 -11.207 -10.092 1.00 54.22 74 GLY A C 1
ATOM 505 O O . GLY A 1 74 ? 1.534 -11.683 -9.265 1.00 54.22 74 GLY A O 1
ATOM 506 N N . PHE A 1 75 ? 2.357 -9.896 -10.326 1.00 61.25 75 PHE A N 1
ATOM 507 C CA . PHE A 1 75 ? 1.586 -8.933 -9.532 1.00 61.25 75 PHE A CA 1
ATOM 508 C C . PHE A 1 75 ? 0.247 -8.590 -10.178 1.00 61.25 75 PHE A C 1
ATOM 510 O O . PHE A 1 75 ? 0.069 -7.524 -10.753 1.00 61.25 75 PHE A O 1
ATOM 517 N N . SER A 1 76 ? -0.721 -9.504 -10.051 1.00 61.38 76 SER A N 1
ATOM 518 C CA . SER A 1 76 ? -2.132 -9.122 -10.183 1.00 61.38 76 SER A CA 1
ATOM 519 C C . SER A 1 76 ? -2.634 -8.363 -8.953 1.00 61.38 76 SER A C 1
ATOM 521 O O . SER A 1 76 ? -3.719 -7.807 -9.011 1.00 61.38 76 SER A O 1
ATOM 523 N N . THR A 1 77 ? -1.881 -8.361 -7.849 1.00 75.50 77 THR A N 1
ATOM 524 C CA . THR A 1 77 ? -2.193 -7.668 -6.592 1.00 75.50 77 THR A CA 1
ATOM 525 C C . THR A 1 77 ? -1.220 -6.519 -6.345 1.00 75.50 77 THR A C 1
ATOM 527 O O . THR A 1 77 ? -0.120 -6.501 -6.899 1.00 75.50 77 THR A O 1
ATOM 530 N N . TYR A 1 78 ? -1.613 -5.578 -5.487 1.00 89.56 78 TYR A N 1
ATOM 531 C CA . TYR A 1 78 ? -0.807 -4.411 -5.117 1.00 89.56 78 TYR A CA 1
ATOM 532 C C . TYR A 1 78 ? -0.271 -4.545 -3.683 1.00 89.56 78 TYR A C 1
ATOM 534 O O . TYR A 1 78 ? -0.896 -4.037 -2.747 1.00 89.56 78 TYR A O 1
ATOM 542 N N . PRO A 1 79 ? 0.835 -5.267 -3.431 1.00 92.06 79 PRO A N 1
ATOM 543 C CA . PRO A 1 79 ? 1.362 -5.401 -2.078 1.00 92.06 79 PRO A CA 1
ATOM 544 C C . PRO A 1 79 ? 1.931 -4.077 -1.558 1.00 92.06 79 PRO A C 1
ATOM 546 O O . PRO A 1 79 ? 2.544 -3.300 -2.292 1.00 92.06 79 PRO A O 1
ATOM 549 N N . CYS A 1 80 ? 1.765 -3.860 -0.254 1.00 95.00 80 CYS A N 1
ATOM 550 C CA . CYS A 1 80 ? 2.463 -2.805 0.463 1.00 95.00 80 CYS A CA 1
ATOM 551 C C . CYS A 1 80 ? 3.838 -3.312 0.899 1.00 95.00 80 CYS A C 1
ATOM 553 O O . CYS A 1 80 ? 3.933 -4.234 1.709 1.00 95.00 80 CYS A O 1
ATOM 555 N N . MET A 1 81 ? 4.897 -2.742 0.340 1.00 93.56 81 MET A N 1
ATOM 556 C CA . MET A 1 81 ? 6.262 -3.205 0.555 1.00 93.56 81 MET A CA 1
ATOM 557 C C . MET A 1 81 ? 6.845 -2.619 1.839 1.00 93.56 81 MET A C 1
ATOM 559 O O . MET A 1 81 ? 6.654 -1.446 2.147 1.00 93.56 81 MET A O 1
ATOM 563 N N . HIS A 1 82 ? 7.573 -3.435 2.602 1.00 93.81 82 HIS A N 1
ATOM 564 C CA . HIS A 1 82 ? 8.237 -2.976 3.820 1.00 93.81 82 HIS A CA 1
ATOM 565 C C . HIS A 1 82 ? 9.397 -2.018 3.473 1.00 93.81 82 HIS A C 1
ATOM 567 O O . HIS A 1 82 ? 10.165 -2.328 2.567 1.00 93.81 82 HIS A O 1
ATOM 573 N N . PRO A 1 83 ? 9.606 -0.903 4.195 1.00 90.38 83 PRO A N 1
ATOM 574 C CA . PRO A 1 83 ? 10.626 0.095 3.837 1.00 90.38 83 PRO A CA 1
ATOM 575 C C . PRO A 1 83 ? 12.063 -0.425 4.000 1.00 90.38 83 PRO A C 1
ATOM 577 O O . PRO A 1 83 ? 12.995 0.077 3.387 1.00 90.38 83 PRO A O 1
ATOM 580 N N . THR A 1 84 ? 12.259 -1.459 4.822 1.00 89.94 84 THR A N 1
ATOM 581 C CA . THR A 1 84 ? 13.544 -2.161 4.952 1.00 89.94 84 THR A CA 1
ATOM 582 C C . THR A 1 84 ? 13.432 -3.570 4.358 1.00 89.94 84 THR A C 1
ATOM 584 O O . THR A 1 84 ? 12.945 -4.475 5.051 1.00 89.94 84 THR A O 1
ATOM 587 N N . PRO A 1 85 ? 13.828 -3.785 3.094 1.00 89.19 85 PRO A N 1
ATOM 588 C CA . PRO A 1 85 ? 13.722 -5.087 2.451 1.00 89.19 85 PRO A CA 1
ATOM 589 C C . PRO A 1 85 ? 14.681 -6.124 3.027 1.00 89.19 85 PRO A C 1
ATOM 591 O O . PRO A 1 85 ? 15.778 -5.816 3.491 1.00 89.19 85 PRO A O 1
ATOM 594 N N . GLN A 1 86 ? 14.281 -7.386 2.910 1.00 90.44 86 GLN A N 1
ATOM 595 C CA . GLN A 1 86 ? 15.152 -8.539 3.107 1.00 90.44 86 GLN A CA 1
ATOM 596 C C . GLN A 1 86 ? 15.236 -9.321 1.800 1.00 90.44 86 GLN A C 1
ATOM 598 O O . GLN A 1 86 ? 14.236 -9.474 1.096 1.00 90.44 86 GLN A O 1
ATOM 603 N N . TYR A 1 87 ? 16.427 -9.824 1.483 1.00 87.75 87 TYR A N 1
ATOM 604 C CA . TYR A 1 87 ? 16.696 -10.523 0.230 1.00 87.75 87 TYR A CA 1
ATOM 605 C C . TYR A 1 87 ? 17.085 -11.973 0.482 1.00 87.75 87 TYR A C 1
ATOM 607 O O . TYR A 1 87 ? 17.827 -12.287 1.414 1.00 87.75 87 TYR A O 1
ATOM 615 N N . PHE A 1 88 ? 16.628 -12.853 -0.400 1.00 87.25 88 PHE A N 1
ATOM 616 C CA . PHE A 1 88 ? 17.087 -14.227 -0.480 1.00 87.25 88 PHE A CA 1
ATOM 617 C C . PHE A 1 88 ? 18.197 -14.333 -1.534 1.00 87.25 88 PHE A C 1
ATOM 619 O O . PHE A 1 88 ? 17.948 -14.455 -2.735 1.00 87.25 88 PHE A O 1
ATOM 626 N N . THR A 1 89 ? 19.446 -14.265 -1.070 1.00 85.62 89 THR A N 1
ATOM 627 C CA . THR A 1 89 ? 20.648 -14.134 -1.916 1.00 85.62 89 THR A CA 1
ATOM 628 C C . THR A 1 89 ? 21.063 -15.420 -2.629 1.00 85.62 89 THR A C 1
ATOM 630 O O . THR A 1 89 ? 21.847 -15.365 -3.574 1.00 85.62 89 THR A O 1
ATOM 633 N N . ALA A 1 90 ? 20.516 -16.578 -2.238 1.00 86.69 90 ALA A N 1
ATOM 634 C CA . ALA A 1 90 ? 20.754 -17.837 -2.949 1.00 86.69 90 ALA A CA 1
ATOM 635 C C . ALA A 1 90 ? 20.158 -17.833 -4.373 1.00 86.69 90 ALA A C 1
ATOM 637 O O . ALA A 1 90 ? 20.552 -18.643 -5.209 1.00 86.69 90 ALA A O 1
ATOM 638 N N . ILE A 1 91 ? 19.240 -16.904 -4.665 1.00 81.25 91 ILE A N 1
ATOM 639 C CA . ILE A 1 91 ? 18.744 -16.624 -6.013 1.00 81.25 91 ILE A CA 1
ATOM 640 C C . ILE A 1 91 ? 19.438 -15.356 -6.513 1.00 81.25 91 ILE A C 1
ATOM 642 O O . ILE A 1 91 ? 19.003 -14.240 -6.233 1.00 81.25 91 ILE A O 1
ATOM 646 N N . SER A 1 92 ? 20.518 -15.529 -7.271 1.00 72.31 92 SER A N 1
ATOM 647 C CA . SER A 1 92 ? 21.359 -14.428 -7.760 1.00 72.31 92 SER A CA 1
ATOM 648 C C . SER A 1 92 ? 20.868 -13.783 -9.063 1.00 72.31 92 SER A C 1
ATOM 650 O O . SER A 1 92 ? 21.310 -12.689 -9.402 1.00 72.31 92 SER A O 1
ATOM 652 N N . SER A 1 93 ? 19.949 -14.428 -9.791 1.00 75.00 93 SER A N 1
ATOM 653 C CA . SER A 1 93 ? 19.375 -13.903 -11.040 1.00 75.00 93 SER A CA 1
ATOM 654 C C . SER A 1 93 ? 17.846 -14.046 -11.067 1.00 75.00 93 SER A C 1
ATOM 656 O O . SER A 1 93 ? 17.299 -14.918 -11.739 1.00 75.00 93 SER A O 1
ATOM 658 N N . PRO A 1 94 ? 17.115 -13.244 -10.274 1.00 74.19 94 PRO A N 1
ATOM 659 C CA . PRO A 1 94 ? 15.664 -13.161 -10.384 1.00 74.19 94 PRO A CA 1
ATOM 660 C C . PRO A 1 94 ? 15.233 -12.595 -11.744 1.00 74.19 94 PRO A C 1
ATOM 662 O O . PRO A 1 94 ? 15.759 -11.585 -12.219 1.00 74.19 94 PRO A O 1
ATOM 665 N N . HIS A 1 95 ? 14.257 -13.263 -12.359 1.00 72.94 95 HIS A N 1
ATOM 666 C CA . HIS A 1 95 ? 13.782 -12.997 -13.723 1.00 72.94 95 HIS A CA 1
ATOM 667 C C . HIS A 1 95 ? 12.406 -12.325 -13.775 1.00 72.94 95 HIS A C 1
ATOM 669 O O . HIS A 1 95 ? 11.860 -12.123 -14.856 1.00 72.94 95 HIS A O 1
ATOM 675 N N . SER A 1 96 ? 11.845 -11.964 -12.622 1.00 77.56 96 SER A N 1
ATOM 676 C CA . SER A 1 96 ? 10.654 -11.130 -12.545 1.00 77.56 96 SER A CA 1
ATOM 677 C C . SER A 1 96 ? 10.961 -9.821 -11.826 1.00 77.56 96 SER A C 1
ATOM 679 O O . SER A 1 96 ? 11.836 -9.781 -10.964 1.00 77.56 96 SER A O 1
ATOM 681 N N . THR A 1 97 ? 10.258 -8.751 -12.183 1.00 77.75 97 THR A N 1
ATOM 682 C CA . THR A 1 97 ? 10.514 -7.405 -11.670 1.00 77.75 97 THR A CA 1
ATOM 683 C C . THR A 1 97 ? 9.277 -6.831 -10.990 1.00 77.75 97 THR A C 1
ATOM 685 O O . THR A 1 97 ? 8.174 -6.952 -11.516 1.00 77.75 97 THR A O 1
ATOM 688 N N . MET A 1 98 ? 9.494 -6.166 -9.858 1.00 80.75 98 MET A N 1
ATOM 689 C CA . MET A 1 98 ? 8.551 -5.274 -9.189 1.00 80.75 98 MET A CA 1
ATOM 690 C C . MET A 1 98 ? 8.902 -3.819 -9.472 1.00 80.75 98 MET A C 1
ATOM 692 O O . MET A 1 98 ? 10.073 -3.439 -9.398 1.00 80.75 98 MET A O 1
ATOM 696 N N . TYR A 1 99 ? 7.867 -3.035 -9.744 1.00 84.50 99 TYR A N 1
ATOM 697 C CA . TYR A 1 99 ? 7.909 -1.594 -9.953 1.00 84.50 99 TYR A CA 1
ATOM 698 C C . TYR A 1 99 ? 7.065 -0.916 -8.880 1.00 84.50 99 TYR A C 1
ATOM 700 O O . TYR A 1 99 ? 6.132 -1.536 -8.366 1.00 84.50 99 TYR A O 1
ATOM 708 N N . GLY A 1 100 ? 7.363 0.337 -8.551 1.00 87.62 100 GLY A N 1
ATOM 709 C CA . GLY A 1 100 ? 6.445 1.150 -7.760 1.00 87.62 100 GLY A CA 1
ATOM 710 C C . GLY A 1 100 ? 5.174 1.472 -8.525 1.00 87.62 100 GLY A C 1
ATOM 711 O O . GLY A 1 100 ? 5.133 1.341 -9.750 1.00 87.62 100 GLY A O 1
ATOM 712 N N . VAL A 1 101 ? 4.127 1.854 -7.805 1.00 89.38 101 VAL A N 1
ATOM 713 C CA . VAL A 1 101 ? 2.856 2.267 -8.401 1.00 89.38 101 VAL A CA 1
ATOM 714 C C . VAL A 1 101 ? 2.721 3.775 -8.353 1.00 89.38 101 VAL A C 1
ATOM 716 O O . VAL A 1 101 ? 2.839 4.355 -7.284 1.00 89.38 101 VAL A O 1
ATOM 719 N N . GLU A 1 102 ? 2.394 4.392 -9.478 1.00 89.31 102 GLU A N 1
ATOM 720 C CA . GLU A 1 102 ? 2.190 5.835 -9.593 1.00 89.31 102 GLU A CA 1
ATOM 721 C C . GLU A 1 102 ? 0.700 6.165 -9.720 1.00 89.31 102 GLU A C 1
ATOM 723 O O . GLU A 1 102 ? -0.086 5.402 -10.298 1.00 89.31 102 GLU A O 1
ATOM 728 N N . TYR A 1 103 ? 0.286 7.321 -9.198 1.00 90.62 103 TYR A N 1
ATOM 729 C CA . TYR A 1 103 ? -1.057 7.832 -9.468 1.00 90.62 103 TYR A CA 1
ATOM 730 C C . TYR A 1 103 ? -1.161 8.426 -10.862 1.00 90.62 103 TYR A C 1
ATOM 732 O O . TYR A 1 103 ? -0.356 9.262 -11.265 1.00 90.62 103 TYR A O 1
ATOM 740 N N . GLU A 1 104 ? -2.249 8.093 -11.543 1.00 87.50 104 GLU A N 1
ATOM 741 C CA . GLU A 1 104 ? -2.557 8.593 -12.869 1.00 87.50 104 GLU A CA 1
ATOM 742 C C . GLU A 1 104 ? -3.932 9.246 -12.896 1.00 87.50 104 GLU A C 1
ATOM 744 O O . GLU A 1 104 ? -4.923 8.694 -12.415 1.00 87.50 104 GLU A O 1
ATOM 749 N N . ARG A 1 105 ? -4.013 10.434 -13.507 1.00 81.06 105 ARG A N 1
ATOM 750 C CA . ARG A 1 105 ? -5.271 11.196 -13.643 1.00 81.06 105 ARG A CA 1
ATOM 751 C C . ARG A 1 105 ? -5.991 11.427 -12.303 1.00 81.06 105 ARG A C 1
ATOM 753 O O . ARG A 1 105 ? -7.222 11.447 -12.251 1.00 81.06 105 ARG A O 1
ATOM 760 N N . ALA A 1 106 ? -5.222 11.632 -11.239 1.00 75.44 106 ALA A N 1
ATOM 761 C CA . ALA A 1 106 ? -5.690 11.931 -9.889 1.00 75.44 106 ALA A CA 1
ATOM 762 C C . ALA A 1 106 ? -4.981 13.189 -9.336 1.00 75.44 106 ALA A C 1
ATOM 764 O O . ALA A 1 106 ? -3.988 13.642 -9.920 1.00 75.44 106 ALA A O 1
ATOM 765 N N . PRO A 1 107 ? -5.460 13.785 -8.225 1.00 72.31 107 PRO A N 1
ATOM 766 C CA . PRO A 1 107 ? -4.642 14.693 -7.422 1.00 72.31 107 PRO A CA 1
ATOM 767 C C . PRO A 1 107 ? -3.282 14.047 -7.105 1.00 72.31 107 PRO A C 1
ATOM 769 O O . PRO A 1 107 ? -3.238 12.862 -6.792 1.00 72.31 107 PRO A O 1
ATOM 772 N N . ASN A 1 108 ? -2.186 14.810 -7.201 1.00 81.12 108 ASN A N 1
ATOM 773 C CA . ASN A 1 108 ? -0.805 14.308 -7.092 1.00 81.12 108 ASN A CA 1
ATOM 774 C C . ASN A 1 108 ? -0.422 13.264 -8.164 1.00 81.12 108 ASN A C 1
ATOM 776 O O . ASN A 1 108 ? 0.229 12.267 -7.865 1.00 81.12 108 ASN A O 1
ATOM 780 N N . SER A 1 109 ? -0.824 13.486 -9.422 1.00 82.12 109 SER A N 1
ATOM 781 C CA . SER A 1 109 ? -0.373 12.663 -10.557 1.00 82.12 109 SER A CA 1
ATOM 782 C C . SER A 1 109 ? 1.150 12.489 -10.548 1.00 82.12 109 SER A C 1
ATOM 784 O O . SER A 1 109 ? 1.876 13.443 -10.260 1.00 82.12 109 SER A O 1
ATOM 786 N N . ASN A 1 110 ? 1.602 11.287 -10.900 1.00 83.88 110 ASN A N 1
ATOM 787 C CA . ASN A 1 110 ? 2.993 10.825 -10.891 1.00 83.88 110 ASN A CA 1
ATOM 788 C C . ASN A 1 110 ? 3.616 10.668 -9.501 1.00 83.88 110 ASN A C 1
ATOM 790 O O . ASN A 1 110 ? 4.797 10.370 -9.417 1.00 83.88 110 ASN A O 1
ATOM 794 N N . PHE A 1 111 ? 2.881 10.882 -8.406 1.00 87.81 111 PHE A N 1
ATOM 795 C CA . PHE A 1 111 ? 3.419 10.510 -7.099 1.00 87.81 111 PHE A CA 1
ATOM 796 C C . PHE A 1 111 ? 3.452 8.988 -6.982 1.00 87.81 111 PHE A C 1
ATOM 798 O O . PHE A 1 111 ? 2.479 8.309 -7.328 1.00 87.81 111 PHE A O 1
ATOM 805 N N . ASP A 1 112 ? 4.545 8.487 -6.425 1.00 89.50 112 ASP A N 1
ATOM 806 C CA . ASP A 1 112 ? 4.751 7.089 -6.102 1.00 89.50 112 ASP A CA 1
ATOM 807 C C . ASP A 1 112 ? 3.935 6.726 -4.864 1.00 89.50 112 ASP A C 1
ATOM 809 O O . ASP A 1 112 ? 4.220 7.154 -3.743 1.00 89.50 112 ASP A O 1
ATOM 813 N N . ALA A 1 113 ? 2.887 5.937 -5.052 1.00 92.38 113 ALA A N 1
ATOM 814 C CA . ALA A 1 113 ? 1.876 5.665 -4.051 1.00 92.38 113 ALA A CA 1
ATOM 815 C C . ALA A 1 113 ? 2.471 5.124 -2.740 1.00 92.38 113 ALA A C 1
ATOM 817 O O . ALA A 1 113 ? 3.102 4.063 -2.686 1.00 92.38 113 ALA A O 1
ATOM 818 N N . ALA A 1 114 ? 2.189 5.833 -1.644 1.00 95.56 114 ALA A N 1
ATOM 819 C CA . ALA A 1 114 ? 2.402 5.320 -0.301 1.00 95.56 114 ALA A CA 1
ATOM 820 C C . ALA A 1 114 ? 1.406 4.217 0.037 1.00 95.56 114 ALA A C 1
ATOM 822 O O . ALA A 1 114 ? 0.280 4.160 -0.460 1.00 95.56 114 ALA A O 1
ATOM 823 N N . CYS A 1 115 ? 1.781 3.415 1.018 1.00 97.38 115 CYS A N 1
ATOM 824 C CA . CYS A 1 115 ? 0.854 2.570 1.741 1.00 97.38 115 CYS A CA 1
ATOM 825 C C . CYS A 1 115 ? 1.264 2.456 3.204 1.00 97.38 115 CYS A C 1
ATOM 827 O O . CYS A 1 115 ? 2.410 2.702 3.584 1.00 97.38 115 CYS A O 1
ATOM 829 N N . SER A 1 116 ? 0.317 2.047 4.035 1.00 98.00 116 SER A N 1
ATOM 830 C CA . SER A 1 116 ? 0.583 1.664 5.413 1.00 98.00 116 SER A CA 1
ATOM 831 C C . SER A 1 116 ? -0.155 0.381 5.745 1.00 98.00 116 SER A C 1
ATOM 833 O O . SER A 1 116 ? -1.294 0.165 5.324 1.00 98.00 116 SER A O 1
ATOM 835 N N . VAL A 1 117 ? 0.510 -0.491 6.497 1.00 98.06 117 VAL A N 1
ATOM 836 C CA . VAL A 1 117 ? -0.125 -1.669 7.077 1.00 98.06 117 VAL A CA 1
ATOM 837 C C . VAL A 1 117 ? -0.531 -1.337 8.497 1.00 98.06 117 VAL A C 1
ATOM 839 O O . VAL A 1 117 ? 0.285 -0.943 9.330 1.00 98.06 117 VAL A O 1
ATOM 842 N N . CYS A 1 118 ? -1.820 -1.492 8.751 1.00 98.31 118 CYS A N 1
ATOM 843 C CA . CYS A 1 118 ? -2.494 -1.011 9.935 1.00 98.31 118 CYS A CA 1
ATOM 844 C C . CYS A 1 118 ? -3.079 -2.172 10.716 1.00 98.31 118 CYS A C 1
ATOM 846 O O . CYS A 1 118 ? -3.696 -3.067 10.143 1.00 98.31 118 CYS A O 1
ATOM 848 N N . GLN A 1 119 ? -2.928 -2.132 12.034 1.00 97.81 119 GLN A N 1
ATOM 849 C CA . GLN A 1 119 ? -3.582 -3.063 12.937 1.00 97.81 119 GLN A CA 1
ATOM 850 C C . GLN A 1 119 ? -4.645 -2.326 13.739 1.00 97.81 119 GLN A C 1
ATOM 852 O O . GLN A 1 119 ? -4.328 -1.404 14.490 1.00 97.81 119 GLN A O 1
ATOM 857 N N . ARG A 1 120 ? -5.899 -2.764 13.605 1.00 97.50 120 ARG A N 1
ATOM 858 C CA . ARG A 1 120 ? -7.026 -2.266 14.390 1.00 97.50 120 ARG A CA 1
ATOM 859 C C . ARG A 1 120 ? -7.291 -3.209 15.565 1.00 97.50 120 ARG A C 1
ATOM 861 O O . ARG A 1 120 ? -7.826 -4.298 15.336 1.00 97.50 120 ARG A O 1
ATOM 868 N N . PRO A 1 121 ? -6.997 -2.812 16.817 1.00 96.12 121 PRO A N 1
ATOM 869 C CA . PRO A 1 121 ? -7.322 -3.609 17.997 1.00 96.12 121 PRO A CA 1
ATOM 870 C C . PRO A 1 121 ? -8.819 -3.905 18.068 1.00 96.12 121 PRO A C 1
ATOM 872 O O . PRO A 1 121 ? -9.623 -3.107 17.593 1.00 96.12 1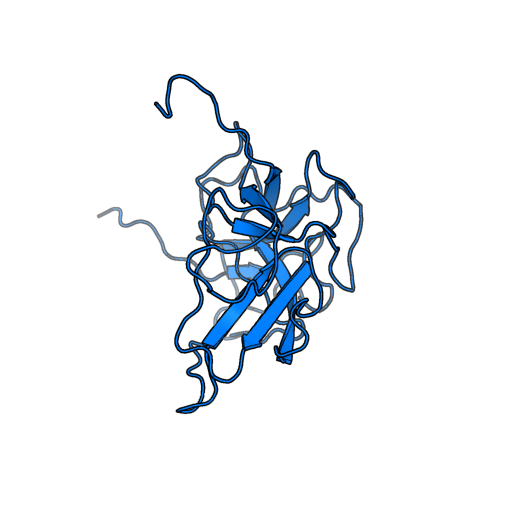21 PRO A O 1
ATOM 875 N N . ALA A 1 122 ? -9.203 -5.033 18.665 1.00 91.88 122 ALA A N 1
ATOM 876 C CA . ALA A 1 122 ? -10.598 -5.462 18.844 1.00 91.88 122 ALA A CA 1
ATOM 877 C C . ALA A 1 122 ? -11.447 -5.641 17.562 1.00 91.88 122 ALA A C 1
ATOM 879 O O . ALA A 1 122 ? -12.586 -6.096 17.658 1.00 91.88 122 ALA A O 1
ATOM 880 N N . ALA A 1 123 ? -10.925 -5.348 16.366 1.00 94.44 123 ALA A N 1
ATOM 881 C CA . ALA A 1 123 ? -11.578 -5.733 15.121 1.00 94.44 123 ALA A CA 1
ATOM 882 C C . ALA A 1 123 ? -11.416 -7.242 14.906 1.00 94.44 123 ALA A C 1
ATOM 884 O O . ALA A 1 123 ? -10.304 -7.761 14.950 1.00 94.44 123 ALA A O 1
ATOM 885 N N . MET A 1 124 ? -12.520 -7.945 14.658 1.00 92.56 124 MET A N 1
ATOM 886 C CA . MET A 1 124 ? -12.475 -9.373 14.315 1.00 92.56 124 MET A CA 1
ATOM 887 C C . MET A 1 124 ? -12.032 -9.594 12.866 1.00 92.56 124 MET A C 1
ATOM 889 O O . MET A 1 124 ? -11.369 -10.577 12.559 1.00 92.56 124 MET A O 1
ATOM 893 N N . GLN A 1 125 ? -12.400 -8.669 11.979 1.00 93.75 125 GLN A N 1
ATOM 894 C CA . GLN A 1 125 ? -12.073 -8.699 10.560 1.00 93.75 125 GLN A CA 1
ATOM 895 C C . GLN A 1 125 ? -12.107 -7.287 9.976 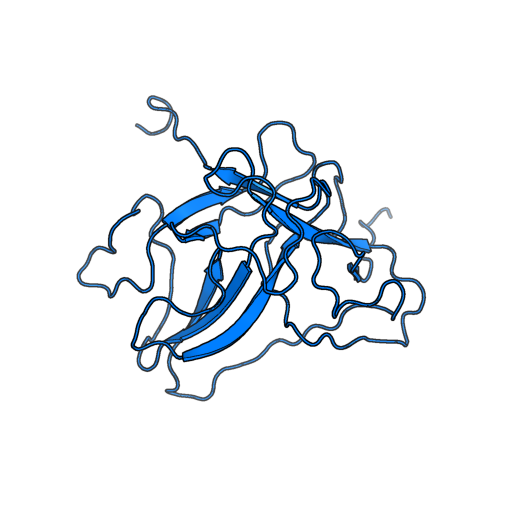1.00 93.75 125 GLN A C 1
ATOM 897 O O . GLN A 1 125 ? -12.747 -6.388 10.526 1.00 93.75 125 GLN A O 1
ATOM 902 N N . THR A 1 126 ? -11.469 -7.120 8.825 1.00 96.06 126 THR A N 1
ATOM 903 C CA . THR A 1 126 ? -11.555 -5.927 7.982 1.00 96.06 126 THR A CA 1
ATOM 904 C C . THR A 1 126 ? -12.031 -6.337 6.594 1.00 96.06 126 THR A C 1
ATOM 906 O O . THR A 1 126 ? -11.831 -7.473 6.163 1.00 96.06 126 THR A O 1
ATOM 909 N N . TYR A 1 127 ? -12.729 -5.437 5.908 1.00 96.75 127 TYR A N 1
ATOM 910 C CA . TYR A 1 127 ? -13.147 -5.638 4.525 1.00 96.75 127 TYR A CA 1
ATOM 911 C C . TYR A 1 127 ? -13.441 -4.291 3.869 1.00 96.75 127 TYR A C 1
ATOM 913 O O . TYR A 1 127 ? -13.706 -3.301 4.552 1.00 96.75 127 TYR A O 1
ATOM 921 N N . VAL A 1 128 ? -13.414 -4.266 2.539 1.00 96.75 128 VAL A N 1
ATOM 922 C CA . VAL A 1 128 ? -13.756 -3.080 1.752 1.00 96.75 128 VAL A CA 1
ATOM 923 C C . VAL A 1 128 ? -15.238 -3.140 1.380 1.00 96.75 128 VAL A C 1
ATOM 925 O O . VAL A 1 128 ? -15.698 -4.120 0.794 1.00 96.75 128 VAL A O 1
ATOM 928 N N . GLN A 1 129 ? -15.996 -2.087 1.699 1.00 96.81 129 GLN A N 1
ATOM 929 C CA . GLN A 1 129 ? -17.344 -1.884 1.159 1.00 96.81 129 GLN A CA 1
ATOM 930 C C . GLN A 1 129 ? -17.248 -1.106 -0.160 1.00 96.81 129 GLN A C 1
ATOM 932 O O . GLN A 1 129 ? -17.269 0.124 -0.169 1.00 96.81 129 GLN A O 1
ATOM 937 N N . TRP A 1 130 ? -17.130 -1.815 -1.284 1.00 95.38 130 TRP A N 1
ATOM 938 C CA . TRP A 1 130 ? -17.089 -1.189 -2.610 1.00 95.38 130 TRP A CA 1
ATOM 939 C C . TRP A 1 130 ? -18.348 -0.352 -2.876 1.00 95.38 130 TRP A C 1
ATOM 941 O O . TRP A 1 130 ? -19.461 -0.762 -2.553 1.00 95.38 130 TRP A O 1
ATOM 951 N N . GLY A 1 131 ? -18.167 0.847 -3.438 1.00 94.00 131 GLY A N 1
ATOM 952 C CA . GLY A 1 131 ? -19.250 1.819 -3.643 1.00 94.00 131 GLY A CA 1
ATOM 953 C C . GLY A 1 131 ? -19.548 2.728 -2.439 1.00 94.00 131 GLY A C 1
ATOM 954 O O . GLY A 1 131 ? -20.433 3.578 -2.528 1.00 94.00 131 GLY A O 1
ATOM 955 N N . ARG A 1 132 ? -18.815 2.602 -1.322 1.00 94.88 132 ARG A N 1
ATOM 956 C CA . ARG A 1 132 ? -18.887 3.510 -0.163 1.00 94.88 132 ARG A CA 1
ATOM 957 C C . ARG A 1 132 ? -17.608 4.349 -0.053 1.00 94.88 132 ARG A C 1
ATOM 959 O O . ARG A 1 132 ? -16.582 3.855 0.395 1.00 94.88 132 ARG A O 1
ATOM 966 N N . GLY A 1 133 ? -17.675 5.621 -0.454 1.00 93.19 133 GLY A N 1
ATOM 967 C CA . GLY A 1 133 ? -16.507 6.522 -0.505 1.00 93.19 133 GLY A CA 1
ATOM 968 C C . GLY A 1 133 ? -16.380 7.530 0.645 1.00 93.19 133 GLY A C 1
ATOM 969 O O . GLY A 1 133 ? -15.437 8.319 0.652 1.00 93.19 133 GLY A O 1
ATOM 970 N N . SER A 1 134 ? -17.322 7.546 1.592 1.00 94.94 134 SER A N 1
ATOM 971 C CA . SER A 1 134 ? -17.352 8.501 2.714 1.00 94.94 134 SER A CA 1
ATOM 972 C C . SER A 1 134 ? -17.458 7.818 4.076 1.00 94.94 134 SER A C 1
ATOM 974 O O . SER A 1 134 ? -16.773 8.232 5.010 1.00 94.94 134 SER A O 1
ATOM 976 N N . SER A 1 135 ? -18.249 6.751 4.187 1.00 95.50 135 SER A N 1
ATOM 977 C CA . SER A 1 135 ? -18.383 5.953 5.405 1.00 95.50 135 SER A CA 1
ATOM 978 C C . SER A 1 135 ? -18.877 4.534 5.121 1.00 95.50 135 SER A C 1
ATOM 980 O O . SER A 1 135 ? -19.551 4.271 4.122 1.00 95.50 135 SER A O 1
ATOM 982 N N . CYS A 1 136 ? -18.576 3.617 6.037 1.00 96.38 136 CYS A N 1
ATOM 983 C CA . CYS A 1 136 ? -19.182 2.295 6.090 1.00 96.38 136 CYS A CA 1
ATOM 984 C C . CYS A 1 136 ? -20.660 2.365 6.509 1.00 96.38 136 CYS A C 1
ATOM 986 O O . CYS A 1 136 ? -21.143 3.340 7.081 1.00 96.38 136 CYS A O 1
ATOM 988 N N . SER A 1 137 ? -21.375 1.282 6.223 1.00 96.38 137 SER A N 1
ATOM 989 C CA . SER A 1 137 ? -22.769 1.053 6.622 1.00 96.38 137 SER A CA 1
ATOM 990 C C . SER A 1 137 ? -22.900 -0.127 7.588 1.00 96.38 137 SER A C 1
ATOM 992 O O . SER A 1 137 ? -21.912 -0.816 7.844 1.00 96.38 137 SER A O 1
ATOM 994 N N . ASN A 1 138 ? -24.118 -0.376 8.086 1.00 95.81 138 ASN A N 1
ATOM 995 C CA . ASN A 1 138 ? -24.443 -1.423 9.070 1.00 95.81 138 ASN A CA 1
ATOM 996 C C . ASN A 1 138 ? -23.795 -1.192 10.444 1.00 95.81 138 ASN A C 1
ATOM 998 O O . ASN A 1 138 ? -23.390 -2.146 11.096 1.00 95.81 138 ASN A O 1
ATOM 1002 N N . ASP A 1 139 ? -23.634 0.074 10.843 1.00 94.62 139 ASP A N 1
ATOM 1003 C CA . ASP A 1 139 ? -22.986 0.481 12.101 1.00 94.62 139 ASP A CA 1
ATOM 1004 C C . ASP A 1 139 ? -21.540 -0.027 12.263 1.00 94.62 139 ASP A C 1
ATOM 1006 O O . ASP A 1 139 ? -20.983 -0.065 13.361 1.00 94.62 139 ASP A O 1
ATOM 1010 N N . HIS A 1 140 ? -20.896 -0.403 11.154 1.00 95.62 140 HIS A N 1
ATOM 1011 C CA . HIS A 1 140 ? -19.489 -0.774 11.143 1.00 95.62 140 HIS A CA 1
ATOM 1012 C C . HIS A 1 140 ? -18.593 0.466 11.201 1.00 95.62 140 HIS A C 1
ATOM 1014 O O . HIS A 1 140 ? -18.891 1.519 10.634 1.00 95.62 140 HIS A O 1
ATOM 1020 N N . VAL A 1 141 ? -17.439 0.314 11.846 1.00 95.50 141 VAL A N 1
ATOM 1021 C CA . VAL A 1 141 ? -16.444 1.381 11.966 1.00 95.50 141 VAL A CA 1
ATOM 1022 C C . VAL A 1 141 ? -15.762 1.616 10.619 1.00 95.50 141 VAL A C 1
ATOM 1024 O O . VAL A 1 141 ? -15.263 0.683 9.992 1.00 95.50 141 VAL A O 1
ATOM 1027 N N . THR A 1 142 ? -15.711 2.879 10.197 1.00 97.25 142 THR A N 1
ATOM 1028 C CA . THR A 1 142 ? -14.961 3.292 9.004 1.00 97.25 142 THR A CA 1
ATOM 1029 C C . THR A 1 142 ? -13.495 3.476 9.376 1.00 97.25 142 THR A C 1
ATOM 1031 O O . THR A 1 142 ? -13.179 4.371 10.154 1.00 97.25 142 THR A O 1
ATOM 1034 N N . LEU A 1 143 ? -12.608 2.634 8.836 1.00 97.38 143 LEU A N 1
ATOM 1035 C CA . LEU A 1 143 ? -11.164 2.724 9.105 1.00 97.38 143 LEU A CA 1
ATOM 1036 C C . LEU A 1 143 ? -10.487 3.797 8.240 1.00 97.38 143 LEU A C 1
ATOM 1038 O O . LEU A 1 143 ? -9.636 4.546 8.709 1.00 97.38 143 LEU A O 1
ATOM 1042 N N . TYR A 1 144 ? -10.889 3.879 6.974 1.00 97.62 144 TYR A N 1
ATOM 1043 C CA . TYR A 1 144 ? -10.604 4.989 6.073 1.00 97.62 144 TYR A CA 1
ATOM 1044 C C . TYR A 1 144 ? -11.600 4.959 4.912 1.00 97.62 144 TYR A C 1
ATOM 1046 O O . TYR A 1 144 ? -12.284 3.956 4.691 1.00 97.62 144 TYR A O 1
ATOM 1054 N N . SER A 1 145 ? -11.663 6.066 4.181 1.00 97.25 145 SER A N 1
ATOM 1055 C CA . SER A 1 145 ? -12.507 6.231 3.004 1.00 97.25 145 SER A CA 1
ATOM 1056 C C . SER A 1 145 ? -11.659 6.714 1.837 1.00 97.25 145 SER A C 1
ATOM 1058 O O . SER A 1 145 ? -10.650 7.395 2.029 1.00 97.25 145 SER A O 1
ATOM 1060 N N . GLY A 1 146 ? -12.080 6.361 0.629 1.00 95.81 146 GLY A N 1
ATOM 1061 C CA . GLY A 1 146 ? -11.279 6.566 -0.562 1.00 95.81 146 GLY A CA 1
ATOM 1062 C C . GLY A 1 146 ? -12.072 6.394 -1.846 1.00 95.81 146 GLY A C 1
ATOM 1063 O O . GLY A 1 146 ? -13.307 6.405 -1.847 1.00 95.81 146 GLY A O 1
ATOM 1064 N N . TYR A 1 147 ? -11.346 6.212 -2.938 1.00 94.50 147 TYR A N 1
ATOM 1065 C CA . TYR A 1 147 ? -11.888 5.900 -4.254 1.00 94.50 147 TYR A CA 1
ATOM 1066 C C . TYR A 1 147 ? -11.310 4.573 -4.758 1.00 94.50 147 TYR A C 1
ATOM 1068 O O . TYR A 1 147 ? -10.226 4.151 -4.356 1.00 94.50 147 TYR A O 1
ATOM 1076 N N . ALA A 1 148 ? -12.059 3.886 -5.619 1.00 94.38 148 ALA A N 1
ATOM 1077 C CA . ALA A 1 148 ? -11.593 2.647 -6.228 1.00 94.38 148 ALA A CA 1
ATOM 1078 C C . ALA A 1 148 ? -10.571 2.957 -7.329 1.00 94.38 148 ALA A C 1
ATOM 1080 O O . ALA A 1 148 ? -10.844 3.789 -8.199 1.00 94.38 148 ALA A O 1
ATOM 1081 N N . ALA A 1 149 ? -9.431 2.271 -7.312 1.00 92.25 149 ALA A N 1
ATOM 1082 C CA . ALA A 1 149 ? -8.383 2.413 -8.315 1.00 92.25 149 ALA A CA 1
ATOM 1083 C C . ALA A 1 149 ? -7.819 1.056 -8.752 1.00 92.25 149 ALA A C 1
ATOM 1085 O O . ALA A 1 149 ? -7.823 0.100 -7.975 1.00 92.25 149 ALA A O 1
ATOM 1086 N N . ALA A 1 150 ? -7.338 0.993 -9.991 1.00 90.19 150 ALA A N 1
ATOM 1087 C CA . ALA A 1 150 ? -6.610 -0.143 -10.558 1.00 90.19 150 ALA A CA 1
ATOM 1088 C C . ALA A 1 150 ? -5.774 0.314 -11.768 1.00 90.19 150 ALA A C 1
ATOM 1090 O O . ALA A 1 150 ? -5.695 1.508 -12.061 1.00 90.19 150 ALA A O 1
ATOM 1091 N N . GLY A 1 151 ? -5.189 -0.629 -12.507 1.00 86.81 151 GLY A N 1
ATOM 1092 C CA . GLY A 1 151 ? -4.598 -0.384 -13.818 1.00 86.81 151 GLY A CA 1
ATOM 1093 C C . GLY A 1 151 ? -5.623 0.147 -14.826 1.00 86.81 151 GLY A C 1
ATOM 1094 O O . GLY A 1 151 ? -6.809 -0.183 -14.782 1.00 86.81 151 GLY A O 1
ATOM 1095 N N . GLY A 1 152 ? -5.156 1.002 -15.735 1.00 82.25 152 GLY A N 1
ATOM 1096 C CA . GLY A 1 152 ? -6.000 1.703 -16.698 1.00 82.25 152 GLY A CA 1
ATOM 1097 C C . GLY A 1 152 ? -6.436 0.843 -17.884 1.00 82.25 152 GLY A C 1
ATOM 1098 O O . GLY A 1 152 ? -5.816 -0.165 -18.225 1.00 82.25 152 GLY A O 1
ATOM 1099 N N . GLU A 1 153 ? -7.500 1.286 -18.558 1.00 76.88 153 GLU A N 1
ATOM 1100 C CA . GLU A 1 153 ? -7.915 0.732 -19.850 1.00 76.88 153 GLU A CA 1
ATOM 1101 C C . GLU A 1 153 ? -6.765 0.864 -20.870 1.00 76.88 153 GLU A C 1
ATOM 1103 O O . GLU A 1 153 ? -6.253 1.959 -21.094 1.00 76.88 153 GLU A O 1
ATOM 1108 N N . GLY A 1 154 ? -6.371 -0.247 -21.502 1.00 75.94 154 GLY A N 1
ATOM 1109 C CA . GLY A 1 154 ? -5.276 -0.284 -22.483 1.00 75.94 154 GLY A CA 1
ATOM 1110 C C . GLY A 1 154 ? -3.901 -0.644 -21.910 1.00 75.94 154 GLY A C 1
ATOM 1111 O O . GLY A 1 154 ? -2.980 -0.881 -22.692 1.00 75.94 154 GLY A O 1
ATOM 1112 N N . ASN A 1 155 ? -3.766 -0.755 -20.585 1.00 81.62 155 ASN A N 1
ATOM 1113 C CA . ASN A 1 155 ? -2.571 -1.322 -19.964 1.00 81.62 155 ASN A CA 1
ATOM 1114 C C . ASN A 1 155 ? -2.531 -2.842 -20.163 1.00 81.62 155 ASN A C 1
ATOM 1116 O O . ASN A 1 155 ? -3.565 -3.510 -20.260 1.00 81.62 155 ASN A O 1
ATOM 1120 N N . ALA A 1 156 ? -1.322 -3.387 -20.228 1.00 77.19 156 ALA A N 1
ATOM 1121 C CA . ALA A 1 156 ? -1.111 -4.816 -20.358 1.00 77.19 156 ALA A CA 1
ATOM 1122 C C . ALA A 1 156 ? -1.368 -5.525 -19.019 1.00 77.19 156 ALA A C 1
ATOM 1124 O O . ALA A 1 156 ? -1.014 -5.025 -17.953 1.00 77.19 156 ALA A O 1
ATOM 1125 N N . GLY A 1 157 ? -1.949 -6.724 -19.081 1.00 75.56 157 GLY A N 1
ATOM 1126 C CA . GLY A 1 157 ? -2.238 -7.528 -17.893 1.00 75.56 157 GLY A CA 1
ATOM 1127 C C . GLY A 1 157 ? -3.509 -7.117 -17.135 1.00 75.56 157 GLY A C 1
ATOM 1128 O O . GLY A 1 157 ? -4.222 -6.185 -17.496 1.00 75.56 157 GLY A O 1
ATOM 1129 N N . ARG A 1 158 ? -3.838 -7.886 -16.090 1.00 78.56 158 ARG A N 1
ATOM 1130 C CA . ARG A 1 158 ? -4.975 -7.629 -15.191 1.00 78.56 158 ARG A CA 1
ATOM 1131 C C . ARG A 1 158 ? -4.450 -7.214 -13.825 1.00 78.56 158 ARG A C 1
ATOM 1133 O O . ARG A 1 158 ? -3.586 -7.895 -13.280 1.00 78.56 158 ARG A O 1
ATOM 1140 N N . THR A 1 159 ? -5.036 -6.168 -13.261 1.00 82.88 159 THR A N 1
ATOM 1141 C CA . THR A 1 159 ? -4.717 -5.656 -11.924 1.00 82.88 159 THR A CA 1
ATOM 1142 C C . THR A 1 159 ? -5.909 -5.806 -10.985 1.00 82.88 159 THR A C 1
ATOM 1144 O O . THR A 1 159 ? -7.062 -5.770 -11.418 1.00 82.88 159 THR A O 1
ATOM 1147 N N . GLU A 1 160 ? -5.635 -5.939 -9.696 1.00 87.00 160 GLU A N 1
ATOM 1148 C CA . GLU A 1 160 ? -6.625 -5.899 -8.624 1.00 87.00 160 GLU A CA 1
ATOM 1149 C C . GLU A 1 160 ? -7.249 -4.504 -8.501 1.00 87.00 160 GLU A C 1
ATOM 1151 O O . GLU A 1 160 ? -6.640 -3.503 -8.854 1.00 87.00 160 GLU A O 1
ATOM 1156 N N . MET A 1 161 ? -8.478 -4.422 -8.003 1.00 90.56 161 MET A N 1
ATOM 1157 C CA . MET A 1 161 ? -9.072 -3.143 -7.623 1.00 90.56 161 MET A CA 1
ATOM 1158 C C . MET A 1 161 ? -8.802 -2.898 -6.137 1.00 90.56 161 MET A C 1
ATOM 1160 O O . MET A 1 161 ? -9.098 -3.760 -5.311 1.00 90.56 161 MET A O 1
ATOM 1164 N N . VAL A 1 162 ? -8.280 -1.721 -5.792 1.00 94.94 162 VAL A N 1
ATOM 1165 C CA . VAL A 1 162 ? -7.968 -1.310 -4.411 1.00 94.94 162 VAL A CA 1
ATOM 1166 C C . VAL A 1 162 ? -8.713 -0.029 -4.024 1.00 94.94 162 VAL A C 1
ATOM 1168 O O . VAL A 1 162 ? -9.178 0.717 -4.884 1.00 94.94 162 VAL A O 1
ATOM 1171 N N . CYS A 1 163 ? -8.857 0.220 -2.720 1.00 96.62 163 CYS A N 1
ATOM 1172 C CA . CYS A 1 163 ? -9.391 1.475 -2.185 1.00 96.62 163 CYS A CA 1
ATOM 1173 C C . CYS A 1 163 ? -8.222 2.397 -1.822 1.00 96.62 163 CYS A C 1
ATOM 1175 O O . CYS A 1 163 ? -7.438 2.065 -0.934 1.00 96.62 163 CYS A O 1
ATOM 1177 N N . VAL A 1 164 ? -8.097 3.534 -2.504 1.00 96.50 164 VAL A N 1
ATOM 1178 C CA . VAL A 1 164 ? -7.027 4.514 -2.276 1.00 96.50 164 VAL A CA 1
ATOM 1179 C C . VAL A 1 164 ? -7.566 5.689 -1.469 1.00 96.50 164 VAL A C 1
ATOM 1181 O O . VAL A 1 164 ? -8.601 6.258 -1.812 1.00 96.50 164 VAL A O 1
ATOM 1184 N N . ASP A 1 165 ? -6.869 6.045 -0.392 1.00 96.69 165 ASP A N 1
ATOM 1185 C CA . ASP A 1 165 ? -7.194 7.171 0.484 1.00 96.69 165 ASP A CA 1
ATOM 1186 C C . ASP A 1 165 ? -7.256 8.499 -0.291 1.00 96.69 165 ASP A C 1
ATOM 1188 O O . ASP A 1 165 ? -6.428 8.779 -1.159 1.00 96.69 165 ASP A O 1
ATOM 1192 N N . HIS A 1 166 ? -8.216 9.356 0.069 1.00 94.00 166 HIS A N 1
ATOM 1193 C CA . HIS A 1 166 ? -8.437 10.661 -0.571 1.00 94.00 166 HIS A CA 1
ATOM 1194 C C . HIS A 1 166 ? -7.239 11.617 -0.506 1.00 94.00 166 HIS A C 1
ATOM 1196 O O . HIS A 1 166 ? -7.236 12.635 -1.197 1.00 94.00 166 HIS A O 1
ATOM 1202 N N . THR A 1 167 ? -6.222 11.335 0.309 1.00 91.94 167 THR A N 1
ATOM 1203 C CA . THR A 1 167 ? -4.995 12.138 0.357 1.00 91.94 167 THR A CA 1
ATOM 1204 C C . THR A 1 167 ? -3.998 11.833 -0.757 1.00 91.94 167 THR A C 1
ATOM 1206 O O . THR A 1 167 ? -3.191 12.712 -1.050 1.00 91.94 167 THR A O 1
ATOM 1209 N N . HIS A 1 168 ? -4.079 10.666 -1.415 1.00 90.50 168 HIS A N 1
ATOM 1210 C CA . HIS A 1 168 ? -3.193 10.293 -2.532 1.00 90.50 168 HIS A CA 1
ATOM 1211 C C . HIS A 1 168 ? -1.710 10.511 -2.187 1.00 90.50 168 HIS A C 1
ATOM 1213 O O . HIS A 1 168 ? -0.954 11.118 -2.948 1.00 90.50 168 HIS A O 1
ATOM 1219 N N . ALA A 1 169 ? -1.305 10.131 -0.973 1.00 92.94 169 ALA A N 1
ATOM 1220 C CA . ALA A 1 169 ? 0.037 10.426 -0.497 1.00 92.94 169 ALA A CA 1
ATOM 1221 C C . ALA A 1 169 ? 1.080 9.603 -1.265 1.00 92.94 169 ALA A C 1
ATOM 1223 O O . ALA A 1 169 ? 0.842 8.428 -1.581 1.00 92.94 169 ALA A O 1
ATOM 1224 N N . GLY A 1 170 ? 2.234 10.225 -1.512 1.00 90.19 170 GLY A N 1
ATOM 1225 C CA . GLY A 1 170 ? 3.434 9.546 -1.991 1.00 90.19 170 GLY A CA 1
ATOM 1226 C C . GLY A 1 170 ? 4.234 8.922 -0.841 1.00 90.19 170 GLY A C 1
ATOM 1227 O O . GLY A 1 170 ? 4.092 9.358 0.309 1.00 90.19 170 GLY A O 1
ATOM 1228 N N . HIS A 1 171 ? 5.039 7.889 -1.111 1.00 89.00 171 HIS A N 1
ATOM 1229 C CA . HIS A 1 171 ? 5.925 7.291 -0.101 1.00 89.00 171 HIS A CA 1
ATOM 1230 C C . HIS A 1 171 ? 7.092 8.223 0.278 1.00 89.00 171 HIS A C 1
ATOM 1232 O O . HIS A 1 171 ? 7.260 9.305 -0.277 1.00 89.00 171 HIS A O 1
ATOM 1238 N N . ALA A 1 172 ? 7.891 7.838 1.279 1.00 83.38 172 ALA A N 1
ATOM 1239 C CA . ALA A 1 172 ? 8.892 8.725 1.888 1.00 83.38 172 ALA A CA 1
ATOM 1240 C C . ALA A 1 172 ? 9.976 9.220 0.909 1.00 83.38 172 ALA A C 1
ATOM 1242 O O . ALA A 1 172 ? 10.431 10.355 1.022 1.00 83.38 172 ALA A O 1
ATOM 1243 N N . SER A 1 173 ? 10.365 8.368 -0.036 1.00 80.44 173 SER A N 1
ATOM 1244 C CA . SER A 1 173 ? 11.330 8.624 -1.116 1.00 80.44 173 SER A CA 1
ATOM 1245 C C . SER A 1 173 ? 10.667 8.960 -2.462 1.00 80.44 173 SER A C 1
ATOM 1247 O O . SER A 1 173 ? 11.309 8.845 -3.494 1.00 80.44 173 SER A O 1
ATOM 1249 N N . ASN A 1 174 ? 9.393 9.367 -2.454 1.00 77.94 174 ASN A N 1
ATOM 1250 C CA . ASN A 1 174 ? 8.622 9.689 -3.655 1.00 77.94 174 ASN A CA 1
ATOM 1251 C C . ASN A 1 174 ? 9.380 10.613 -4.622 1.00 77.94 174 ASN A C 1
ATOM 1253 O O . ASN A 1 174 ? 9.730 11.742 -4.256 1.00 77.94 174 ASN A O 1
ATOM 1257 N N . ASP A 1 175 ? 9.482 10.190 -5.877 1.00 73.19 175 ASP A N 1
ATOM 1258 C CA . ASP A 1 175 ? 9.960 10.985 -6.999 1.00 73.19 175 ASP A CA 1
ATOM 1259 C C . ASP A 1 175 ? 8.790 11.242 -7.965 1.00 73.19 175 ASP A C 1
ATOM 1261 O O . ASP A 1 175 ? 8.348 10.324 -8.645 1.00 73.19 175 ASP A O 1
ATOM 1265 N N . PRO A 1 176 ? 8.275 12.483 -8.085 1.00 71.88 176 PRO A N 1
ATOM 1266 C CA . PRO A 1 176 ? 7.149 12.799 -8.968 1.00 71.88 176 PRO A CA 1
ATOM 1267 C C . PRO A 1 176 ? 7.494 12.742 -10.475 1.00 71.88 176 PRO A C 1
ATOM 1269 O O . PRO A 1 176 ? 6.777 13.314 -11.310 1.00 71.88 176 PRO A O 1
ATOM 1272 N N . ALA A 1 177 ? 8.621 12.127 -10.837 1.00 70.25 177 ALA A N 1
ATOM 1273 C CA . ALA A 1 177 ? 8.965 11.774 -12.201 1.00 70.25 177 ALA A CA 1
ATOM 1274 C C . ALA A 1 177 ? 8.026 10.686 -12.739 1.00 70.25 177 ALA A C 1
ATOM 1276 O O . ALA A 1 177 ? 7.546 9.835 -12.010 1.00 70.25 177 ALA A O 1
ATOM 1277 N N . ASN A 1 178 ? 7.778 10.702 -14.049 1.00 71.75 178 ASN A N 1
ATOM 1278 C CA . ASN A 1 178 ? 7.000 9.652 -14.698 1.00 71.75 178 ASN A CA 1
ATOM 1279 C C . ASN A 1 178 ? 7.906 8.446 -15.000 1.00 71.75 178 ASN A C 1
ATOM 1281 O O . ASN A 1 178 ? 8.512 8.358 -16.075 1.00 71.75 178 ASN A O 1
ATOM 1285 N N . ASN A 1 179 ? 8.012 7.539 -14.036 1.00 70.81 179 ASN A N 1
ATOM 1286 C CA . ASN A 1 179 ? 8.808 6.319 -14.100 1.00 70.81 179 ASN A CA 1
ATOM 1287 C C . ASN A 1 179 ? 8.054 5.157 -14.767 1.00 70.81 179 ASN A C 1
ATOM 1289 O O . ASN A 1 179 ? 8.667 4.136 -15.090 1.00 70.81 179 ASN A O 1
ATOM 1293 N N . ASN A 1 180 ? 6.761 5.342 -15.051 1.00 74.06 180 ASN A N 1
ATOM 1294 C CA . ASN A 1 180 ? 5.867 4.399 -15.716 1.00 74.06 180 ASN A CA 1
ATOM 1295 C C . ASN A 1 180 ? 5.899 2.999 -15.079 1.00 74.06 180 ASN A C 1
ATOM 1297 O O . ASN A 1 180 ? 6.078 1.986 -15.758 1.00 74.06 180 ASN A O 1
ATOM 1301 N N . GLY A 1 181 ? 5.757 2.938 -13.758 1.00 77.88 181 GLY A N 1
ATOM 1302 C CA . GLY A 1 181 ? 5.729 1.684 -13.013 1.00 77.88 181 GLY A CA 1
ATOM 1303 C C . GLY A 1 181 ? 4.408 0.920 -13.171 1.00 77.88 181 GLY A C 1
ATOM 1304 O O . GLY A 1 181 ? 3.854 0.773 -14.265 1.00 77.88 181 GLY A O 1
ATOM 1305 N N . GLY A 1 182 ? 3.889 0.399 -12.061 1.00 82.06 182 GLY A N 1
ATOM 1306 C CA . GLY A 1 182 ? 2.459 0.116 -11.965 1.00 82.06 182 GLY A CA 1
ATOM 1307 C C . GLY A 1 182 ? 1.675 1.426 -11.919 1.00 82.06 182 GLY A C 1
ATOM 1308 O O . GLY A 1 182 ? 2.217 2.457 -11.545 1.00 82.06 182 GLY A O 1
ATOM 1309 N N . LEU A 1 183 ? 0.399 1.405 -12.296 1.00 86.31 183 LEU A N 1
ATOM 1310 C CA . LEU A 1 183 ? -0.403 2.629 -12.372 1.00 86.31 183 LEU A CA 1
ATOM 1311 C C . LEU A 1 183 ? -1.722 2.470 -11.619 1.00 86.31 183 LEU A C 1
ATOM 1313 O O . LEU A 1 183 ? -2.376 1.426 -11.721 1.00 86.31 183 LEU A O 1
ATOM 1317 N N . PHE A 1 184 ? -2.114 3.524 -10.906 1.00 88.44 184 PHE A N 1
ATOM 1318 C CA . PHE A 1 184 ? -3.428 3.688 -10.299 1.00 88.44 184 PHE A CA 1
ATOM 1319 C C . PHE A 1 184 ? -4.249 4.731 -11.046 1.00 88.44 184 PHE A C 1
ATOM 1321 O O . PHE A 1 184 ? -4.043 5.934 -10.902 1.00 88.44 184 PHE A O 1
ATOM 1328 N N . TYR A 1 185 ? -5.255 4.249 -11.768 1.00 87.62 185 TYR A N 1
ATOM 1329 C CA . TYR A 1 185 ? -6.309 5.047 -12.372 1.00 87.62 185 TYR A CA 1
ATOM 1330 C C . TYR A 1 185 ? -7.583 4.968 -11.525 1.00 87.62 185 TYR A C 1
ATOM 1332 O O . TYR A 1 185 ? -8.006 3.864 -11.170 1.00 87.62 185 TYR A O 1
ATOM 1340 N N . PRO A 1 186 ? -8.249 6.101 -11.242 1.00 86.25 186 PRO A N 1
ATOM 1341 C CA . PRO A 1 186 ? -9.581 6.094 -10.650 1.00 86.25 186 PRO A CA 1
ATOM 1342 C C . PRO A 1 186 ? -10.588 5.347 -11.537 1.00 86.25 186 PRO A C 1
ATOM 1344 O O . PRO A 1 186 ? -10.682 5.596 -12.743 1.00 86.25 186 PRO A O 1
ATOM 1347 N N . HIS A 1 187 ? -11.388 4.463 -10.942 1.00 81.88 187 HIS A N 1
ATOM 1348 C CA . HIS A 1 187 ? -12.452 3.765 -11.657 1.00 81.88 187 HIS A CA 1
ATOM 1349 C C . HIS A 1 187 ? -13.680 4.651 -11.881 1.00 81.88 187 HIS A C 1
ATOM 1351 O O . HIS A 1 187 ? -14.179 5.315 -10.971 1.00 81.88 187 HIS A O 1
ATOM 1357 N N . LYS A 1 188 ? -14.233 4.566 -13.093 1.00 76.44 188 LYS A N 1
ATOM 1358 C CA . LYS A 1 188 ? -15.575 5.054 -13.435 1.00 76.44 188 LYS A CA 1
ATOM 1359 C C . LYS A 1 188 ? -16.554 3.877 -13.472 1.00 76.44 188 LYS A C 1
ATOM 1361 O O . LYS A 1 188 ? -16.230 2.824 -14.017 1.00 76.44 188 LYS A O 1
ATOM 1366 N N . ALA A 1 189 ? -17.755 4.067 -12.937 1.00 68.75 189 ALA A N 1
ATOM 1367 C CA . ALA A 1 189 ? -18.879 3.163 -13.175 1.00 68.75 189 ALA A CA 1
ATOM 1368 C C . ALA A 1 189 ? -19.689 3.668 -14.380 1.00 68.75 189 ALA A C 1
ATOM 1370 O O . ALA A 1 189 ? -19.892 4.875 -14.522 1.00 68.75 189 ALA A O 1
ATOM 1371 N N . ILE A 1 190 ? -20.150 2.760 -15.244 1.00 68.44 190 ILE A N 1
ATOM 1372 C CA . ILE A 1 190 ? -20.987 3.093 -16.406 1.00 68.44 190 ILE A CA 1
ATOM 1373 C C . ILE A 1 190 ? -22.424 2.660 -16.097 1.00 68.44 190 ILE A C 1
ATOM 1375 O O . ILE A 1 190 ? -22.683 1.477 -15.886 1.00 68.44 190 ILE A O 1
ATOM 1379 N N . GLY A 1 191 ? -23.352 3.621 -16.049 1.00 49.41 191 GLY A N 1
ATOM 1380 C CA . GLY A 1 191 ? -24.781 3.339 -15.869 1.00 49.41 191 GLY A CA 1
ATOM 1381 C C . GLY A 1 191 ? -25.376 2.600 -17.075 1.00 49.41 191 GLY A C 1
ATOM 1382 O O . GLY A 1 191 ? -24.967 2.85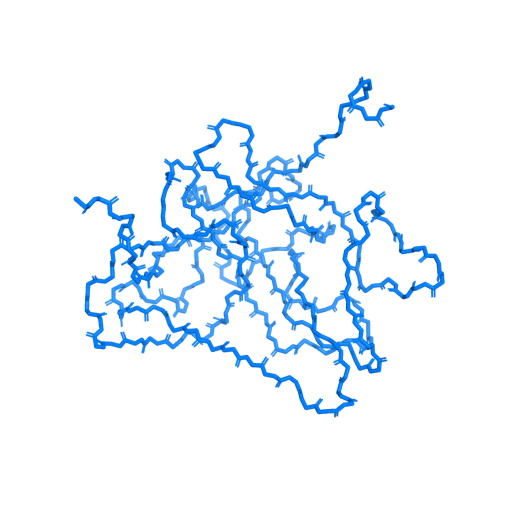7 -18.206 1.00 49.41 191 GLY A O 1
ATOM 1383 N N . GLY A 1 192 ? -26.325 1.690 -16.829 1.00 55.22 192 GLY A N 1
ATOM 1384 C CA . GLY A 1 192 ? -26.963 0.833 -17.846 1.00 55.22 192 GLY A CA 1
ATOM 1385 C C . GLY A 1 192 ? -26.314 -0.547 -18.048 1.00 55.22 192 GLY A C 1
ATOM 1386 O O . GLY A 1 192 ? -26.866 -1.387 -18.747 1.00 55.22 192 GLY A O 1
ATOM 1387 N N . SER A 1 193 ? -25.141 -0.783 -17.453 1.00 47.34 193 SER A N 1
ATOM 1388 C CA . SER A 1 193 ? -24.542 -2.125 -17.308 1.00 47.34 193 SER A CA 1
ATOM 1389 C C . SER A 1 193 ? -24.481 -2.569 -15.840 1.00 47.34 193 SER A C 1
ATOM 1391 O O . SER A 1 193 ? -23.805 -3.542 -15.510 1.00 47.34 193 SER A O 1
ATOM 1393 N N . ALA A 1 194 ? -25.106 -1.795 -14.952 1.00 54.09 194 ALA A N 1
ATOM 1394 C CA . ALA A 1 194 ? -25.041 -1.929 -13.498 1.00 54.09 194 ALA A CA 1
ATOM 1395 C C . ALA A 1 194 ? -26.439 -1.870 -12.846 1.00 54.09 194 ALA A C 1
ATOM 1397 O O . ALA A 1 194 ? -26.535 -1.711 -11.629 1.00 54.09 194 ALA A O 1
ATOM 1398 N N . ASP A 1 195 ? -27.491 -1.943 -13.665 1.00 44.78 195 ASP A N 1
ATOM 1399 C CA . ASP A 1 195 ? -28.917 -1.963 -13.328 1.00 44.78 195 ASP A CA 1
ATOM 1400 C C . ASP A 1 195 ? -29.525 -3.373 -13.399 1.00 44.78 195 ASP A C 1
ATOM 1402 O O . ASP A 1 195 ? -29.036 -4.216 -14.186 1.00 44.78 195 ASP A O 1
#